Protein AF-A0A520FZA2-F1 (afdb_monomer_lite)

pLDDT: mean 84.04, std 18.17, range [22.38, 97.81]

S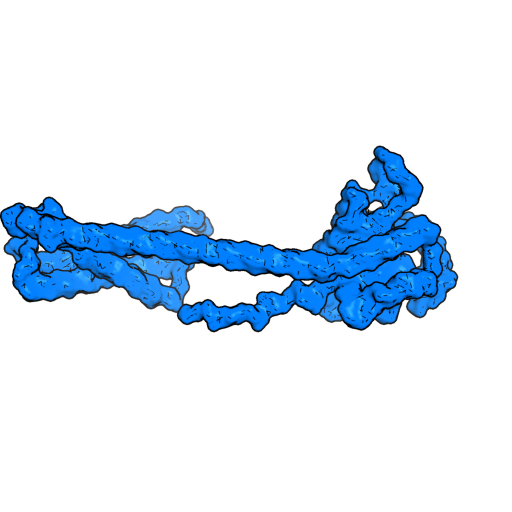econdary structure (DSSP, 8-state):
---TTTTHHHHHHHHHHHHHHHHHHHHHHHHHHS-SS----SHHHHHHHHHHHHHHTTHHHHHHHHHHHHTTSS-GGGHHHHHHHHHHHHHHHHHHHHHHHHHHH-SSHHHHTTHIIIIIHHHHHHHHHHHHHHHHHHHHHHHHHHHHHHHHHHHHHHHHHHHHHHHHHHHHHHHHHHHH-SS--HHHHHHHHGGG--TT-SEEEEEEEEEE-GGGHHHHHHHHGGG--TT----EE---TT-----TTSPEEEEEEEESHHHHGGGTTEEGGGSHHHHHHHHHHHHHTS-EEPPPEE-TT-SS--EEEEEE----SSS--S-TTGGGG---EEEE--TTS--TTS-------

Radius of gyration: 37.0 Å; chains: 1; bounding box: 79×43×94 Å

Foldseek 3Di:
DQPPVNLPVVLVVQLVVQVVQLVVQLVVQLCVFQHPPNQCPDPRSVVSNLVSQLVSLQRNLVSNLVSCVVSVVDDPVCSVVSSVVSSVVSSVCCVLVVLLCCLVPNPPCVRNVVCCVVPNVVSVVVVVVVVVVVVVVVVVVVVVVVVVVVVVVVVVVVVVVVLCPLLVVLQVQVLVVCVVPVDDAQVRSQVSNVVQPDPPHLFPKWFKWFWAFLVCQVVLQVVLVVNVDDVGAHQDEDDDVQWADDPSRGTFRFTSYMPPCVQCVQSHNYRQCRHVQSVVQQVVLLVVQAKGKTDWAQHSRDPPRATWIKIWHFDFDDDPPDDSVSSVGTIIITIGGVPPPPPPPPDDPPDDD

Structure (mmCIF, N/CA/C/O backbone):
data_AF-A0A520FZA2-F1
#
_entry.id   AF-A0A520FZA2-F1
#
loop_
_atom_site.group_PDB
_atom_site.id
_atom_site.type_symbol
_atom_site.label_atom_id
_atom_site.label_alt_id
_atom_site.label_comp_id
_atom_site.label_asym_id
_atom_site.label_entity_id
_atom_site.label_seq_id
_atom_site.pdbx_PDB_ins_code
_atom_site.Cartn_x
_atom_site.Cartn_y
_atom_site.Cartn_z
_atom_site.occupancy
_atom_site.B_iso_or_equiv
_atom_site.auth_seq_id
_atom_site.auth_comp_id
_atom_site.auth_asym_id
_atom_site.auth_atom_id
_atom_site.pdbx_PDB_model_num
ATOM 1 N N . MET A 1 1 ? 6.269 -24.992 21.013 1.00 40.84 1 MET A N 1
ATOM 2 C CA . MET A 1 1 ? 5.536 -24.117 20.078 1.00 40.84 1 MET A CA 1
ATOM 3 C C . MET A 1 1 ? 4.064 -24.431 20.304 1.00 40.84 1 MET A C 1
ATOM 5 O O . MET A 1 1 ? 3.571 -25.389 19.733 1.00 40.84 1 MET A O 1
ATOM 9 N N . MET A 1 2 ? 3.436 -23.775 21.289 1.00 46.47 2 MET A N 1
ATOM 10 C CA . MET A 1 2 ? 1.994 -23.936 21.538 1.00 46.47 2 MET A CA 1
ATOM 11 C C . MET A 1 2 ? 1.263 -23.397 20.312 1.00 46.47 2 MET A C 1
ATOM 13 O O . MET A 1 2 ? 1.665 -22.352 19.795 1.00 46.47 2 MET A O 1
ATOM 17 N N . SER A 1 3 ? 0.273 -24.129 19.807 1.00 50.66 3 SER A N 1
ATOM 18 C CA . SER A 1 3 ? -0.508 -23.660 18.665 1.00 50.66 3 SER A CA 1
ATOM 19 C C . SER A 1 3 ? -1.172 -22.331 19.047 1.00 50.66 3 SER A C 1
ATOM 21 O O . SER A 1 3 ? -1.530 -22.137 20.211 1.00 50.66 3 SER A O 1
ATOM 23 N N . GLU A 1 4 ? -1.352 -21.401 18.105 1.00 55.94 4 GLU A N 1
ATOM 24 C CA . GLU A 1 4 ? -2.065 -20.136 18.370 1.00 55.94 4 GLU A CA 1
ATOM 25 C C . GLU A 1 4 ? -3.469 -20.357 18.974 1.00 55.94 4 GLU A C 1
ATOM 27 O O . GLU A 1 4 ? -4.016 -19.452 19.598 1.00 55.94 4 GLU A O 1
ATOM 32 N N . GLN A 1 5 ? -4.038 -21.564 18.852 1.00 57.62 5 GLN A N 1
ATOM 33 C CA . GLN A 1 5 ? -5.322 -21.940 19.445 1.00 57.62 5 GLN A CA 1
ATOM 34 C C . GLN A 1 5 ? -5.217 -22.403 20.912 1.00 57.62 5 GLN A C 1
ATOM 36 O O . GLN A 1 5 ? -6.181 -22.238 21.662 1.00 57.62 5 GLN A O 1
ATOM 41 N N . ASP A 1 6 ? -4.058 -22.893 21.370 1.00 66.44 6 ASP A N 1
ATOM 42 C CA . ASP A 1 6 ? -3.883 -23.466 22.720 1.00 66.44 6 ASP A CA 1
ATOM 43 C C . ASP A 1 6 ? -3.907 -22.389 23.820 1.00 66.44 6 ASP A C 1
ATOM 45 O O . ASP A 1 6 ? -4.205 -22.675 24.980 1.00 66.44 6 ASP A O 1
ATOM 49 N N . GLY A 1 7 ? -3.602 -21.134 23.469 1.00 75.88 7 GLY A N 1
ATOM 50 C CA . GLY A 1 7 ? -3.587 -20.004 24.403 1.00 75.88 7 GLY A CA 1
ATOM 51 C C . GLY A 1 7 ? -4.933 -19.292 24.572 1.00 75.88 7 GLY A C 1
ATOM 52 O O . GLY A 1 7 ? -5.152 -18.629 25.584 1.00 75.88 7 GLY A O 1
ATOM 53 N N . VAL A 1 8 ? -5.857 -19.440 23.618 1.00 85.50 8 VAL A N 1
ATOM 54 C CA . VAL A 1 8 ? -7.117 -18.674 23.599 1.00 85.50 8 VAL A CA 1
ATOM 55 C C . VAL A 1 8 ? -8.082 -19.161 24.676 1.00 85.50 8 VAL A C 1
ATOM 57 O O . VAL A 1 8 ? -8.664 -18.354 25.399 1.00 85.50 8 VAL A O 1
ATOM 60 N N . LEU A 1 9 ? -8.231 -20.480 24.815 1.00 90.00 9 LEU A N 1
ATOM 61 C CA . LEU A 1 9 ? -9.123 -21.081 25.804 1.00 90.00 9 LEU A CA 1
ATOM 62 C C . LEU A 1 9 ? -8.727 -20.754 27.260 1.00 90.00 9 LEU A C 1
ATOM 64 O O . LEU A 1 9 ? -9.590 -20.274 27.997 1.00 90.00 9 LEU A O 1
ATOM 68 N N . PRO A 1 10 ? -7.468 -20.952 27.707 1.00 91.94 10 PRO A N 1
ATOM 69 C CA . PRO A 1 10 ? -7.074 -20.607 29.073 1.00 91.94 10 PRO A CA 1
ATOM 70 C C . PRO A 1 10 ? -7.137 -19.099 29.340 1.00 91.94 10 PRO A C 1
ATOM 72 O O . PRO A 1 10 ? -7.526 -18.699 30.437 1.00 91.94 10 PRO A O 1
ATOM 75 N N . LEU A 1 11 ? -6.828 -18.258 28.344 1.00 92.75 11 LEU A N 1
ATOM 76 C CA . LEU A 1 11 ? -6.989 -16.808 28.450 1.00 92.75 11 LEU A CA 1
ATOM 77 C C . LEU A 1 11 ? -8.460 -16.425 28.678 1.00 92.75 11 LEU A C 1
ATOM 79 O O . LEU A 1 11 ? -8.768 -15.692 29.618 1.00 92.75 11 LEU A O 1
ATOM 83 N N . ALA A 1 12 ? -9.372 -16.951 27.855 1.00 93.19 12 ALA A N 1
ATOM 84 C CA . ALA A 1 12 ? -10.805 -16.686 27.966 1.00 93.19 12 ALA A CA 1
ATOM 85 C C . ALA A 1 12 ? -11.385 -17.188 29.298 1.00 93.19 12 ALA A C 1
ATOM 87 O O . ALA A 1 12 ? -12.141 -16.467 29.951 1.00 93.19 12 ALA A O 1
ATOM 88 N N . LEU A 1 13 ? -10.993 -18.390 29.736 1.00 94.88 13 LEU A N 1
ATOM 89 C CA . LEU A 1 13 ? -11.383 -18.940 31.037 1.00 94.88 13 LEU A CA 1
ATOM 90 C C . LEU A 1 13 ? -10.879 -18.071 32.193 1.00 94.88 13 LEU A C 1
ATOM 92 O O . LEU A 1 13 ? -11.644 -17.780 33.109 1.00 94.88 13 LEU A O 1
ATOM 96 N N . GLY A 1 14 ? -9.623 -17.624 32.143 1.00 94.31 14 GLY A N 1
ATOM 97 C CA . GLY A 1 14 ? -9.045 -16.761 33.171 1.00 94.31 14 GLY A CA 1
ATOM 98 C C . GLY A 1 14 ? -9.774 -15.421 33.287 1.00 94.31 14 GLY A C 1
ATOM 99 O O . GLY A 1 14 ? -10.144 -15.016 34.388 1.00 94.31 14 GLY A O 1
ATOM 100 N N . ILE A 1 15 ? -10.062 -14.773 32.154 1.00 94.81 15 ILE A N 1
ATOM 101 C CA . ILE A 1 15 ? -10.849 -13.532 32.122 1.00 94.81 15 ILE A CA 1
ATOM 102 C C . ILE A 1 15 ? -12.259 -13.775 32.683 1.00 94.81 15 ILE A C 1
ATOM 104 O O . ILE A 1 15 ? -12.734 -13.005 33.520 1.00 94.81 15 ILE A O 1
ATOM 108 N N . GLY A 1 16 ? -12.910 -14.872 32.283 1.00 94.94 16 GLY A N 1
ATOM 109 C CA . GLY A 1 16 ? -14.234 -15.251 32.780 1.00 94.94 16 GLY A CA 1
ATOM 110 C C . GLY A 1 16 ? -14.264 -15.492 34.293 1.00 94.94 16 GLY A C 1
ATOM 111 O O . GLY A 1 16 ? -15.179 -15.028 34.974 1.00 94.94 16 GLY A O 1
ATOM 112 N N . LEU A 1 17 ? -13.242 -16.152 34.845 1.00 96.75 17 LEU A N 1
ATOM 113 C CA . LEU A 1 17 ? -13.087 -16.340 36.291 1.00 96.75 17 LEU A CA 1
ATOM 114 C C . LEU A 1 17 ? -12.868 -15.010 37.021 1.00 96.75 17 LEU A C 1
ATOM 116 O O . LEU A 1 17 ? -13.433 -14.808 38.099 1.00 96.75 17 LEU A O 1
ATOM 120 N N . GLY A 1 18 ? -12.108 -14.083 36.432 1.00 96.12 18 GLY A N 1
ATOM 121 C CA . GLY A 1 18 ? -11.955 -12.720 36.943 1.00 96.12 18 GLY A CA 1
ATOM 122 C C . GLY A 1 18 ? -13.296 -11.987 37.042 1.00 96.12 18 GLY A C 1
ATOM 123 O O . GLY A 1 18 ? -13.642 -11.467 38.105 1.00 96.12 18 GLY A O 1
ATOM 124 N N . ALA A 1 19 ? -14.098 -12.027 35.975 1.00 95.44 19 ALA A N 1
ATOM 125 C CA . ALA A 1 19 ? -15.436 -11.434 35.946 1.00 95.44 19 ALA A CA 1
ATOM 126 C C . ALA A 1 19 ? -16.403 -12.099 36.946 1.00 95.44 19 ALA A C 1
ATOM 128 O O . ALA A 1 19 ? -17.145 -11.415 37.655 1.00 95.44 19 ALA A O 1
ATOM 129 N N . ALA A 1 20 ? -16.365 -13.429 37.075 1.00 96.75 20 ALA A N 1
ATOM 130 C CA . ALA A 1 20 ? -17.159 -14.151 38.069 1.00 96.75 20 ALA A CA 1
ATOM 131 C C . ALA A 1 20 ? -16.762 -13.763 39.505 1.00 96.75 20 ALA A C 1
ATOM 133 O O . ALA A 1 20 ? -17.625 -13.513 40.348 1.00 96.75 20 ALA A O 1
ATOM 134 N N . THR A 1 21 ? -15.460 -13.640 39.774 1.00 97.06 21 THR A N 1
ATOM 135 C CA . THR A 1 21 ? -14.933 -13.212 41.080 1.00 97.06 21 THR A CA 1
ATOM 136 C C . THR A 1 21 ? -15.367 -11.786 41.408 1.00 97.06 21 THR A C 1
ATOM 138 O O . THR A 1 21 ? -15.800 -11.518 42.529 1.00 97.06 21 THR A O 1
ATOM 141 N N . GLN A 1 22 ? -15.339 -10.884 40.424 1.00 96.62 22 GLN A N 1
ATOM 142 C CA . GLN A 1 22 ? -15.887 -9.535 40.547 1.00 96.62 22 GLN A CA 1
ATOM 143 C C . GLN A 1 22 ? -17.374 -9.546 40.916 1.00 96.62 22 GLN A C 1
ATOM 145 O O . GLN A 1 22 ? -17.781 -8.830 41.830 1.00 96.62 22 GLN A O 1
ATOM 150 N N . ALA A 1 23 ? -18.187 -10.381 40.264 1.00 94.56 23 ALA A N 1
ATOM 151 C CA . ALA A 1 23 ? -19.612 -10.490 40.571 1.00 94.56 23 ALA A CA 1
ATOM 152 C C . ALA A 1 23 ? -19.867 -11.006 42.001 1.00 94.56 23 ALA A C 1
ATOM 154 O O . ALA A 1 23 ? -20.732 -10.482 42.715 1.00 94.56 23 ALA A O 1
ATOM 155 N N . VAL A 1 24 ? -19.088 -11.997 42.453 1.00 96.69 24 VAL A N 1
ATOM 156 C CA . VAL A 1 24 ? -19.147 -12.508 43.833 1.00 96.69 24 VAL A CA 1
ATOM 157 C C . VAL A 1 24 ? -18.755 -11.415 44.828 1.00 96.69 24 VAL A C 1
ATOM 159 O O . VAL A 1 24 ? -19.508 -11.146 45.767 1.00 96.69 24 VAL A O 1
ATOM 162 N N . ALA A 1 25 ? -17.626 -10.739 44.607 1.00 96.56 25 ALA A N 1
ATOM 163 C CA . ALA A 1 25 ? -17.158 -9.652 45.462 1.00 96.56 25 ALA A CA 1
ATOM 164 C C . ALA A 1 25 ? -18.173 -8.501 45.527 1.00 96.56 25 ALA A C 1
ATOM 166 O O . ALA A 1 25 ? -18.530 -8.058 46.619 1.00 96.56 25 ALA A O 1
ATOM 167 N N . GLY A 1 26 ? -18.716 -8.079 44.382 1.00 94.56 26 GLY A N 1
ATOM 168 C CA . GLY A 1 26 ? -19.763 -7.061 44.302 1.00 94.56 26 GLY A CA 1
ATOM 169 C C . GLY A 1 26 ? -21.002 -7.453 45.101 1.00 94.56 26 GLY A C 1
ATOM 170 O O . GLY A 1 26 ? -21.501 -6.661 45.898 1.00 94.56 26 GLY A O 1
ATOM 171 N N . THR A 1 27 ? -21.441 -8.709 44.992 1.00 92.38 27 THR A N 1
ATOM 172 C CA . THR A 1 27 ? -22.573 -9.229 45.773 1.00 92.38 27 THR A CA 1
ATOM 173 C C . THR A 1 27 ? -22.309 -9.169 47.280 1.00 92.38 27 THR A C 1
ATOM 175 O O . THR A 1 27 ? -23.193 -8.785 48.050 1.00 92.38 27 THR A O 1
ATOM 178 N N . LEU A 1 28 ? -21.107 -9.546 47.726 1.00 94.81 28 LEU A N 1
ATOM 179 C CA . LEU A 1 28 ? -20.726 -9.514 49.140 1.00 94.81 28 LEU A CA 1
ATOM 180 C C . LEU A 1 28 ? -20.652 -8.079 49.680 1.00 94.81 28 LEU A C 1
ATOM 182 O O . LEU A 1 28 ? -21.219 -7.799 50.739 1.00 94.81 28 LEU A O 1
ATOM 186 N N . LEU A 1 29 ? -20.028 -7.165 48.934 1.00 95.00 29 LEU A N 1
ATOM 187 C CA . LEU A 1 29 ? -19.911 -5.750 49.297 1.00 95.00 29 LEU A CA 1
ATOM 188 C C . LEU A 1 29 ? -21.281 -5.064 49.349 1.00 95.00 29 LEU A C 1
ATOM 190 O O . LEU A 1 29 ? -21.604 -4.403 50.336 1.00 95.00 29 LEU A O 1
ATOM 194 N N . MET A 1 30 ? -22.137 -5.291 48.348 1.00 92.88 30 MET A N 1
ATOM 195 C CA . MET A 1 30 ? -23.495 -4.738 48.329 1.00 92.88 30 MET A CA 1
ATOM 196 C C . MET A 1 30 ? -24.329 -5.263 49.502 1.00 92.88 30 MET A C 1
ATOM 198 O O . MET A 1 30 ? -24.992 -4.482 50.178 1.00 92.88 30 MET A O 1
ATOM 202 N N . ARG A 1 31 ? -24.243 -6.561 49.828 1.00 90.44 31 ARG A N 1
ATOM 203 C CA . ARG A 1 31 ? -24.912 -7.128 51.017 1.00 90.44 31 ARG A CA 1
ATOM 204 C C . ARG A 1 31 ? -24.417 -6.503 52.320 1.00 90.44 31 ARG A C 1
ATOM 206 O O . ARG A 1 31 ? -25.198 -6.380 53.261 1.00 90.44 31 ARG A O 1
ATOM 213 N N . ARG A 1 32 ? -23.135 -6.133 52.387 1.00 91.38 32 ARG A N 1
ATOM 214 C CA . ARG A 1 32 ? -22.528 -5.534 53.579 1.00 91.38 32 ARG A CA 1
ATOM 215 C C . ARG A 1 32 ? -22.898 -4.061 53.752 1.00 91.38 32 ARG A C 1
ATOM 217 O O . ARG A 1 32 ? -23.091 -3.640 54.890 1.00 91.38 32 ARG A O 1
ATOM 224 N N . TRP A 1 33 ? -22.982 -3.294 52.665 1.00 92.06 33 TRP A N 1
ATOM 225 C CA . TRP A 1 33 ? -23.128 -1.832 52.715 1.00 92.06 33 TRP A CA 1
ATOM 226 C C . TRP A 1 33 ? -24.524 -1.306 52.368 1.00 92.06 33 TRP A C 1
ATOM 228 O O . TRP A 1 33 ? -24.866 -0.209 52.797 1.00 92.06 33 TRP A O 1
ATOM 238 N N . CYS A 1 34 ? -25.339 -2.076 51.645 1.00 89.19 34 CYS A N 1
ATOM 239 C CA . CYS A 1 34 ? -26.667 -1.655 51.175 1.00 89.19 34 CYS A CA 1
ATOM 240 C C . CYS A 1 34 ? -27.830 -2.367 51.894 1.00 89.19 34 CYS A C 1
ATOM 242 O O . CYS A 1 34 ? -28.990 -2.115 51.585 1.00 89.19 34 CYS A O 1
ATOM 244 N N . GLY A 1 35 ? -27.537 -3.267 52.839 1.00 80.81 35 GLY A N 1
ATOM 245 C CA . GLY A 1 35 ? -28.547 -3.978 53.626 1.00 80.81 35 GLY A CA 1
ATOM 246 C C . GLY A 1 35 ? -29.259 -5.128 52.895 1.00 80.81 35 GLY A C 1
ATOM 247 O O . GLY A 1 35 ? -28.959 -5.474 51.751 1.00 80.81 35 GLY A O 1
ATOM 248 N N . ARG A 1 36 ? -30.193 -5.773 53.608 1.00 82.19 36 ARG A N 1
ATOM 249 C CA . ARG A 1 36 ? -31.076 -6.837 53.103 1.00 82.19 36 ARG A CA 1
ATOM 250 C C . ARG A 1 36 ? -32.511 -6.568 53.583 1.00 82.19 36 ARG A C 1
ATOM 252 O O . ARG A 1 36 ? -32.698 -6.525 54.797 1.00 82.19 36 ARG A O 1
ATOM 259 N N . PRO A 1 37 ? -33.514 -6.451 52.692 1.00 82.25 37 PRO A N 1
ATOM 260 C CA . PRO A 1 37 ? -33.438 -6.550 51.229 1.00 82.25 37 PRO A CA 1
ATOM 261 C C . PRO A 1 37 ? -32.760 -5.334 50.571 1.00 82.25 37 PRO A C 1
ATOM 263 O O . PRO A 1 37 ? -32.726 -4.250 51.142 1.00 82.25 37 PRO A O 1
ATOM 266 N N . LEU A 1 38 ? -32.219 -5.520 49.361 1.00 83.94 38 LEU A N 1
ATOM 267 C CA . LEU A 1 38 ? -31.561 -4.459 48.591 1.00 83.94 38 LEU A CA 1
ATOM 268 C C . LEU A 1 38 ? -32.631 -3.528 47.992 1.00 83.94 38 LEU A C 1
ATOM 270 O O . LEU A 1 38 ? -33.236 -3.860 46.971 1.00 83.94 38 LEU A O 1
ATOM 274 N N . LEU A 1 39 ? -32.907 -2.400 48.652 1.00 83.81 39 LEU A N 1
ATOM 275 C CA . LEU A 1 39 ? -33.961 -1.454 48.253 1.00 83.81 39 LEU A CA 1
ATOM 276 C C . LEU A 1 39 ? -33.420 -0.195 47.566 1.00 83.81 39 LEU A C 1
ATOM 278 O O . LEU A 1 39 ? -34.147 0.416 46.777 1.00 83.81 39 LEU A O 1
ATOM 282 N N . LEU A 1 40 ? -32.168 0.186 47.851 1.00 85.56 40 LEU A N 1
ATOM 283 C CA . LEU A 1 40 ? -31.527 1.405 47.341 1.00 85.56 40 LEU A CA 1
ATOM 284 C C . LEU A 1 40 ? -32.428 2.633 47.545 1.00 85.56 40 LEU A C 1
ATOM 286 O O . LEU A 1 40 ? -32.644 3.425 46.631 1.00 85.56 40 LEU A O 1
ATOM 290 N N . ALA A 1 41 ? -33.046 2.724 48.724 1.00 85.12 41 ALA A N 1
ATOM 291 C CA . ALA A 1 41 ? -34.042 3.750 49.032 1.00 85.12 41 ALA A CA 1
ATOM 292 C C . ALA A 1 41 ? -33.434 4.948 49.769 1.00 85.12 41 ALA A C 1
ATOM 294 O O . ALA A 1 41 ? -33.952 6.057 49.668 1.00 85.12 41 ALA A O 1
ATOM 295 N N . SER A 1 42 ? -32.337 4.729 50.499 1.00 89.44 42 SER A N 1
ATOM 296 C CA . SER A 1 42 ? -31.642 5.774 51.247 1.00 89.44 42 SER A CA 1
ATOM 297 C C . SER A 1 42 ? -30.364 6.236 50.526 1.00 89.44 42 SER A C 1
ATOM 299 O O . SER A 1 42 ? -29.689 5.420 49.890 1.00 89.44 42 SER A O 1
ATOM 301 N N . PRO A 1 43 ? -29.953 7.515 50.660 1.00 89.50 43 PRO A N 1
ATOM 302 C CA . PRO A 1 43 ? -28.694 8.006 50.086 1.00 89.50 43 PRO A CA 1
ATOM 303 C C . PRO A 1 43 ? -27.470 7.191 50.523 1.00 89.50 43 PRO A C 1
ATOM 305 O O . PRO A 1 43 ? -26.534 7.007 49.750 1.00 89.50 43 PRO A O 1
ATOM 308 N N . ARG A 1 44 ? -27.495 6.652 51.749 1.00 91.81 44 ARG A N 1
ATOM 309 C CA . ARG A 1 44 ? -26.437 5.790 52.286 1.00 91.81 44 ARG A CA 1
ATOM 310 C C . ARG A 1 44 ? -26.346 4.455 51.547 1.00 91.81 44 ARG A C 1
ATOM 312 O O . ARG A 1 44 ? -25.239 4.012 51.259 1.00 91.81 44 ARG A O 1
ATOM 319 N N . GLU A 1 45 ? -27.478 3.830 51.230 1.00 91.38 45 GLU A N 1
ATOM 320 C CA . GLU A 1 45 ? -27.507 2.604 50.421 1.00 91.38 45 GLU A CA 1
ATOM 321 C C . GLU A 1 45 ? -27.031 2.866 48.993 1.00 91.38 45 GLU A C 1
ATOM 323 O O . GLU A 1 45 ? -26.261 2.076 48.459 1.00 91.38 45 GLU A O 1
ATOM 328 N N . ILE A 1 46 ? -27.434 3.990 48.391 1.00 91.50 46 ILE A N 1
ATOM 329 C CA . ILE A 1 46 ? -26.984 4.379 47.047 1.00 91.50 46 ILE A CA 1
ATOM 330 C C . ILE A 1 46 ? -25.468 4.613 47.043 1.00 91.50 46 ILE A C 1
ATOM 332 O O . ILE A 1 46 ? -24.771 4.070 46.191 1.00 91.50 46 ILE A O 1
ATOM 336 N N . ALA A 1 47 ? -24.932 5.351 48.019 1.00 93.50 47 ALA A N 1
ATOM 337 C CA . ALA A 1 47 ? -23.490 5.541 48.158 1.00 93.50 47 ALA A CA 1
ATOM 338 C C . ALA A 1 47 ? -22.766 4.200 48.365 1.00 93.50 47 ALA A C 1
ATOM 340 O O . ALA A 1 47 ? -21.780 3.920 47.686 1.00 93.50 47 ALA A O 1
ATOM 341 N N . GLY A 1 48 ? -23.288 3.338 49.245 1.00 94.50 48 GLY A N 1
ATOM 342 C CA . GLY A 1 48 ? -22.764 1.989 49.459 1.00 94.50 48 GLY A CA 1
ATOM 343 C C . GLY A 1 48 ? -22.740 1.155 48.177 1.00 94.50 48 GLY A C 1
ATOM 344 O O . GLY A 1 48 ? -21.771 0.441 47.930 1.00 94.50 48 GLY A O 1
ATOM 345 N N . TYR A 1 49 ? -23.761 1.289 47.334 1.00 94.56 49 TYR A N 1
ATOM 346 C CA . TYR A 1 49 ? -23.845 0.631 46.036 1.00 94.56 49 TYR A CA 1
ATOM 347 C C . TYR A 1 49 ? -22.790 1.152 45.051 1.00 94.56 49 TYR A C 1
ATOM 349 O O . TYR A 1 49 ? -22.083 0.343 44.450 1.00 94.56 49 TYR A O 1
ATOM 357 N N . LEU A 1 50 ? -22.628 2.475 44.935 1.00 94.81 50 LEU A N 1
ATOM 358 C CA . LEU A 1 50 ? -21.612 3.091 44.072 1.00 94.81 50 LEU A CA 1
ATOM 359 C C . LEU A 1 50 ? -20.194 2.653 44.471 1.00 94.81 50 LEU A C 1
ATOM 361 O O . LEU A 1 50 ? -19.413 2.238 43.615 1.00 94.81 50 LEU A O 1
ATOM 365 N N . PHE A 1 51 ? -19.875 2.672 45.770 1.00 95.94 51 PHE A N 1
ATOM 366 C CA . PHE A 1 51 ? -18.576 2.215 46.273 1.00 95.94 51 PHE A CA 1
ATOM 367 C C . PHE A 1 51 ? -18.373 0.710 46.085 1.00 95.94 51 PHE A C 1
ATOM 369 O O . PHE A 1 51 ? -17.284 0.289 45.698 1.00 95.94 51 PHE A O 1
ATOM 376 N N . ALA A 1 52 ? -19.403 -0.108 46.325 1.00 95.56 52 ALA A N 1
ATOM 377 C CA . ALA A 1 52 ? -19.324 -1.550 46.104 1.00 95.56 52 ALA A CA 1
ATOM 378 C C . ALA A 1 52 ? -19.062 -1.880 44.630 1.00 95.56 52 ALA A C 1
ATOM 380 O O . ALA A 1 52 ? -18.213 -2.722 44.344 1.00 95.56 52 ALA A O 1
ATOM 381 N N . ALA A 1 53 ? -19.754 -1.205 43.707 1.00 95.31 53 ALA A N 1
ATOM 382 C CA . ALA A 1 53 ? -19.566 -1.376 42.270 1.00 95.31 53 ALA A CA 1
ATOM 383 C C . ALA A 1 53 ? -18.156 -0.955 41.827 1.00 95.31 53 ALA A C 1
ATOM 385 O O . ALA A 1 53 ? -17.482 -1.726 41.149 1.00 95.31 53 ALA A O 1
ATOM 386 N N . ALA A 1 54 ? -17.678 0.216 42.262 1.00 96.00 54 ALA A N 1
ATOM 387 C CA . ALA A 1 54 ? -16.344 0.710 41.917 1.00 96.00 54 ALA A CA 1
ATOM 388 C C . ALA A 1 54 ? -15.220 -0.186 42.455 1.00 96.00 54 ALA A C 1
ATOM 390 O O . ALA A 1 54 ? -14.262 -0.459 41.731 1.00 96.00 54 ALA A O 1
ATOM 391 N N . LEU A 1 55 ? -15.346 -0.664 43.700 1.00 96.62 55 LEU A N 1
ATOM 392 C CA . LEU A 1 55 ? -14.330 -1.493 44.349 1.00 96.62 55 LEU A CA 1
ATOM 393 C C . LEU A 1 55 ? -14.310 -2.920 43.793 1.00 96.62 55 LEU A C 1
ATOM 395 O O . LEU A 1 55 ? -13.240 -3.439 43.481 1.00 96.62 55 LEU A O 1
ATOM 399 N N . ALA A 1 56 ? -15.479 -3.549 43.632 1.00 96.44 56 ALA A N 1
ATOM 400 C CA . ALA A 1 56 ? -15.568 -4.860 42.991 1.00 96.44 56 ALA A CA 1
ATOM 401 C C . ALA A 1 56 ? -15.076 -4.798 41.541 1.00 96.44 56 ALA A C 1
ATOM 403 O O . ALA A 1 56 ? -14.364 -5.701 41.106 1.00 96.44 56 ALA A O 1
ATOM 404 N N . GLY A 1 57 ? -15.400 -3.703 40.845 1.00 95.62 57 GLY A N 1
ATOM 405 C CA . GLY A 1 57 ? -14.989 -3.394 39.479 1.00 95.62 57 GLY A CA 1
ATOM 406 C C . GLY A 1 57 ? -13.480 -3.393 39.244 1.00 95.62 57 GLY A C 1
ATOM 407 O O . GLY A 1 57 ? -13.066 -3.437 38.098 1.00 95.62 57 GLY A O 1
ATOM 408 N N . LEU A 1 58 ? -12.638 -3.351 40.284 1.00 97.12 58 LEU A N 1
ATOM 409 C CA . LEU A 1 58 ? -11.178 -3.427 40.136 1.00 97.12 58 LEU A CA 1
ATOM 410 C C . LEU A 1 58 ? -10.686 -4.846 39.814 1.00 97.12 58 LEU A C 1
ATOM 412 O O . LEU A 1 58 ? -9.573 -5.004 39.312 1.00 97.12 58 LEU A O 1
ATOM 416 N N . ILE A 1 59 ? -11.470 -5.883 40.123 1.00 97.12 59 ILE A N 1
ATOM 417 C CA . ILE A 1 59 ? -11.019 -7.283 40.085 1.00 97.12 59 ILE A CA 1
ATOM 418 C C . ILE A 1 59 ? -10.883 -7.784 38.644 1.00 97.12 59 ILE A C 1
ATOM 420 O O . ILE A 1 59 ? -9.814 -8.261 38.258 1.00 97.12 59 ILE A O 1
ATOM 424 N N . SER A 1 60 ? -11.945 -7.657 37.846 1.00 96.44 60 SER A N 1
ATOM 425 C CA . SER A 1 60 ? -11.988 -8.098 36.446 1.00 96.44 60 SER A CA 1
ATOM 426 C C . SER A 1 60 ? -10.919 -7.426 35.572 1.00 96.44 60 SER A C 1
ATOM 428 O O . SER A 1 60 ? -10.099 -8.157 35.014 1.00 96.44 60 SER A O 1
ATOM 430 N N . PRO A 1 61 ? -10.811 -6.081 35.491 1.00 96.56 61 PRO A N 1
ATOM 431 C CA . PRO A 1 61 ? -9.804 -5.419 34.665 1.00 96.56 61 PRO A CA 1
ATOM 432 C C . PRO A 1 61 ? -8.380 -5.752 35.105 1.00 96.56 61 PRO A C 1
ATOM 434 O O . PRO A 1 61 ? -7.517 -5.906 34.242 1.00 96.56 61 PRO A O 1
ATOM 437 N N . SER A 1 62 ? -8.121 -5.926 36.409 1.00 96.31 62 SER A N 1
ATOM 438 C CA . SER A 1 62 ? -6.799 -6.334 36.913 1.00 96.31 62 SER A CA 1
ATOM 439 C C . SER A 1 62 ? -6.448 -7.755 36.477 1.00 96.31 62 SER A C 1
ATOM 441 O O . SER A 1 62 ? -5.356 -7.994 35.970 1.00 96.31 62 SER A O 1
ATOM 443 N N . CYS A 1 63 ? -7.386 -8.695 36.610 1.00 96.12 63 CYS A N 1
ATOM 444 C CA . CYS A 1 63 ? -7.201 -10.065 36.141 1.00 96.12 63 CYS A CA 1
ATOM 445 C C . CYS A 1 63 ? -6.999 -10.106 34.617 1.00 96.12 63 CYS A C 1
ATOM 447 O O . CYS A 1 63 ? -6.031 -10.691 34.131 1.00 96.12 63 CYS A O 1
ATOM 449 N N . ALA A 1 64 ? -7.860 -9.417 33.865 1.00 95.62 64 ALA A N 1
ATOM 450 C CA . ALA A 1 64 ? -7.834 -9.407 32.412 1.00 95.62 64 ALA A CA 1
ATOM 451 C C . ALA A 1 64 ? -6.559 -8.775 31.847 1.00 95.62 64 ALA A C 1
ATOM 453 O O . ALA A 1 64 ? -5.923 -9.376 30.988 1.00 95.62 64 ALA A O 1
ATOM 454 N N . THR A 1 65 ? -6.128 -7.606 32.334 1.00 96.06 65 THR A N 1
ATOM 455 C CA . THR A 1 65 ? -4.888 -6.980 31.834 1.00 96.06 65 THR A CA 1
ATOM 456 C C . THR A 1 65 ? -3.637 -7.773 32.180 1.00 96.06 65 THR A C 1
ATOM 458 O O . THR A 1 65 ? -2.745 -7.867 31.336 1.00 96.06 65 THR A O 1
ATOM 461 N N . LEU A 1 66 ? -3.564 -8.381 33.370 1.00 95.81 66 LEU A N 1
ATOM 462 C CA . LEU A 1 66 ? -2.448 -9.261 33.730 1.00 95.81 66 LEU A CA 1
ATOM 463 C C . LEU A 1 66 ? -2.396 -10.495 32.825 1.00 95.81 66 LEU A C 1
ATOM 465 O O . LEU A 1 66 ? -1.325 -10.843 32.331 1.00 95.81 66 LEU A O 1
ATOM 469 N N . LEU A 1 67 ? -3.545 -11.117 32.552 1.00 95.56 67 LEU A N 1
ATOM 470 C CA . LEU A 1 67 ? -3.635 -12.261 31.649 1.00 95.56 67 LEU A CA 1
ATOM 471 C C . LEU A 1 67 ? -3.302 -11.874 30.202 1.00 95.56 67 LEU A C 1
ATOM 473 O O . LEU A 1 67 ? -2.454 -12.506 29.582 1.00 95.56 67 LEU A O 1
ATOM 477 N N . LEU A 1 68 ? -3.876 -10.791 29.676 1.00 94.94 68 LEU A N 1
ATOM 478 C CA . LEU A 1 68 ? -3.565 -10.288 28.333 1.00 94.94 68 LEU A CA 1
ATOM 479 C C . LEU A 1 68 ? -2.072 -9.971 28.178 1.00 94.94 68 LEU A C 1
ATOM 481 O O . LEU A 1 68 ? -1.489 -10.228 27.125 1.00 94.94 68 LEU A O 1
ATOM 485 N N . LYS A 1 69 ? -1.434 -9.445 29.230 1.00 95.69 69 LYS A N 1
ATOM 486 C CA . LYS A 1 69 ? 0.009 -9.203 29.253 1.00 95.69 69 LYS A CA 1
ATOM 487 C C . LYS A 1 69 ? 0.807 -10.510 29.284 1.00 95.69 69 LYS A C 1
ATOM 489 O O . LYS A 1 69 ? 1.776 -10.633 28.537 1.00 95.69 69 LYS A O 1
ATOM 494 N N . ALA A 1 70 ? 0.415 -11.469 30.124 1.00 94.06 70 ALA A N 1
ATOM 495 C CA . ALA A 1 70 ? 1.091 -12.760 30.270 1.00 94.06 70 ALA A CA 1
ATOM 496 C C . ALA A 1 70 ? 1.040 -13.600 28.983 1.00 94.06 70 ALA A C 1
ATOM 498 O O . ALA A 1 70 ? 2.021 -14.250 28.636 1.00 94.06 70 ALA A O 1
ATOM 499 N N 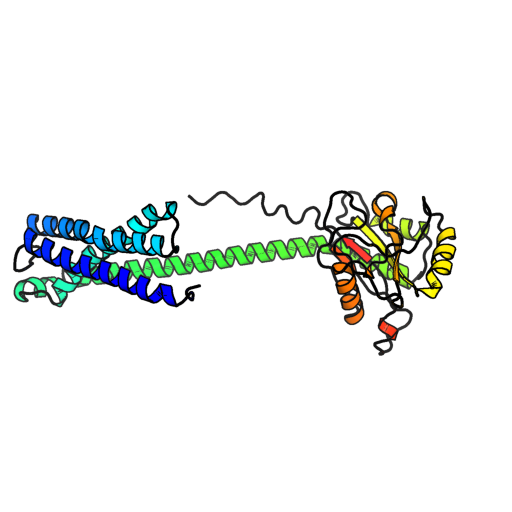. PHE A 1 71 ? -0.069 -13.528 28.244 1.00 93.44 71 PHE A N 1
ATOM 500 C CA . PHE A 1 71 ? -0.245 -14.188 26.947 1.00 93.44 71 PHE A CA 1
ATOM 501 C C . PHE A 1 71 ? 0.324 -13.382 25.763 1.00 93.44 71 PHE A C 1
ATOM 503 O O . PHE A 1 71 ? 0.164 -13.784 24.616 1.00 93.44 71 PHE A O 1
ATOM 510 N N . GLY A 1 72 ? 0.988 -12.246 26.014 1.00 92.25 72 GLY A N 1
ATOM 511 C CA . GLY A 1 72 ? 1.636 -11.441 24.973 1.00 92.25 72 GLY A CA 1
ATOM 512 C C . GLY A 1 72 ? 0.679 -10.681 24.048 1.00 92.25 72 GLY A C 1
ATOM 513 O O . GLY A 1 72 ? 1.121 -10.148 23.035 1.00 92.25 72 GLY A O 1
ATOM 514 N N . VAL A 1 73 ? -0.610 -10.597 24.395 1.00 94.00 73 VAL A N 1
ATOM 515 C CA . VAL A 1 73 ? -1.636 -9.900 23.601 1.00 94.00 73 VAL A CA 1
ATOM 516 C C . VAL A 1 73 ? -1.458 -8.384 23.676 1.00 94.00 73 VAL A C 1
ATOM 518 O O . VAL A 1 73 ? -1.667 -7.686 22.687 1.00 94.00 73 VAL A O 1
ATOM 521 N N . ILE A 1 74 ? -1.061 -7.866 24.844 1.00 95.00 74 ILE A N 1
ATOM 522 C CA . ILE A 1 74 ? -0.826 -6.431 25.054 1.00 95.00 74 ILE A CA 1
ATOM 523 C C . ILE A 1 74 ? 0.588 -6.146 25.565 1.00 95.00 74 ILE A C 1
ATOM 525 O O . ILE A 1 74 ? 1.200 -6.921 26.306 1.00 95.00 74 ILE A O 1
ATOM 529 N N . SER A 1 75 ? 1.106 -4.978 25.197 1.00 94.62 75 SER A N 1
ATOM 530 C CA . SER A 1 75 ? 2.392 -4.462 25.669 1.00 94.62 75 SER A CA 1
ATOM 531 C C . SER A 1 75 ? 2.264 -3.765 27.034 1.00 94.62 75 SER A C 1
ATOM 533 O O . SER A 1 75 ? 1.178 -3.367 27.449 1.00 94.62 75 SER A O 1
ATOM 535 N N . THR A 1 76 ? 3.385 -3.594 27.752 1.00 94.19 76 THR A N 1
ATOM 536 C CA . THR A 1 76 ? 3.391 -2.932 29.078 1.00 94.19 76 THR A CA 1
ATOM 537 C C . THR A 1 76 ? 2.840 -1.500 29.030 1.00 94.19 76 THR A C 1
ATOM 539 O O . THR A 1 76 ? 2.035 -1.161 29.894 1.00 94.19 76 THR A O 1
ATOM 542 N N . PRO A 1 77 ? 3.178 -0.668 28.021 1.00 96.31 77 PRO A N 1
ATOM 543 C CA . PRO A 1 77 ? 2.630 0.686 27.923 1.00 96.31 77 PRO A CA 1
ATOM 544 C C . PRO A 1 77 ? 1.104 0.728 27.754 1.00 96.31 77 PRO A C 1
ATOM 546 O O . PRO A 1 77 ? 0.463 1.681 28.183 1.00 96.31 77 PRO A O 1
ATOM 549 N N . GLN A 1 78 ? 0.505 -0.309 27.161 1.00 93.81 78 GLN A N 1
ATOM 550 C CA . GLN A 1 78 ? -0.942 -0.375 26.935 1.00 93.81 78 GLN A CA 1
ATOM 551 C C . GLN A 1 78 ? -1.731 -0.754 28.194 1.00 93.81 78 GLN A C 1
ATOM 553 O O . GLN A 1 78 ? -2.939 -0.530 28.233 1.00 93.81 78 GLN A O 1
ATOM 558 N N . MET A 1 79 ? -1.079 -1.308 29.224 1.00 96.25 79 MET A N 1
ATOM 559 C CA . MET A 1 79 ? -1.767 -1.863 30.394 1.00 96.25 79 MET A CA 1
ATOM 560 C C . MET A 1 79 ? -2.653 -0.832 31.098 1.00 96.25 79 MET A C 1
ATOM 562 O O . MET A 1 79 ? -3.796 -1.146 31.410 1.00 96.25 79 MET A O 1
ATOM 566 N N . GLY A 1 80 ? -2.171 0.401 31.293 1.00 96.62 80 GLY A N 1
ATOM 567 C CA . GLY A 1 80 ? -2.945 1.453 31.962 1.00 96.62 80 GLY A CA 1
ATOM 568 C C . GLY A 1 80 ? -4.215 1.839 31.198 1.00 96.62 80 GLY A C 1
ATOM 569 O O . GLY A 1 80 ? -5.292 1.922 31.788 1.00 96.62 80 GLY A O 1
ATOM 570 N N . LEU A 1 81 ? -4.110 2.006 29.876 1.00 96.31 81 LEU A N 1
ATOM 571 C CA . LEU A 1 81 ? -5.255 2.336 29.026 1.00 96.31 81 LEU A CA 1
ATOM 572 C C . LEU A 1 81 ? -6.266 1.184 28.978 1.00 96.31 81 LEU A C 1
ATOM 574 O O . LEU A 1 81 ? -7.453 1.407 29.200 1.00 96.31 81 LEU A O 1
ATOM 578 N N . VAL A 1 82 ? -5.804 -0.048 28.733 1.00 96.19 82 VAL A N 1
ATOM 579 C CA . VAL A 1 82 ? -6.680 -1.230 28.658 1.00 96.19 82 VAL A CA 1
ATOM 580 C C . VAL A 1 82 ? -7.392 -1.456 29.990 1.00 96.19 82 VAL A C 1
ATOM 582 O O . VAL A 1 82 ? -8.606 -1.644 30.001 1.00 96.19 82 VAL A O 1
ATOM 585 N N . TRP A 1 83 ? -6.668 -1.374 31.110 1.00 97.81 83 TRP A N 1
ATOM 586 C CA . TRP A 1 83 ? -7.245 -1.516 32.447 1.00 97.81 83 TRP A CA 1
ATOM 587 C C . TRP A 1 83 ? -8.329 -0.467 32.698 1.00 97.81 83 TRP A C 1
ATOM 589 O O . TRP A 1 83 ? -9.415 -0.810 33.154 1.00 97.81 83 TRP A O 1
ATOM 599 N N . THR A 1 84 ? -8.065 0.794 32.337 1.00 97.69 84 THR A N 1
ATOM 600 C CA . THR A 1 84 ? -9.014 1.900 32.529 1.00 97.69 84 THR A CA 1
ATOM 601 C C . THR A 1 84 ? -10.276 1.705 31.691 1.00 97.69 84 THR A C 1
ATOM 603 O O . THR A 1 84 ? -11.375 1.828 32.222 1.00 97.69 84 THR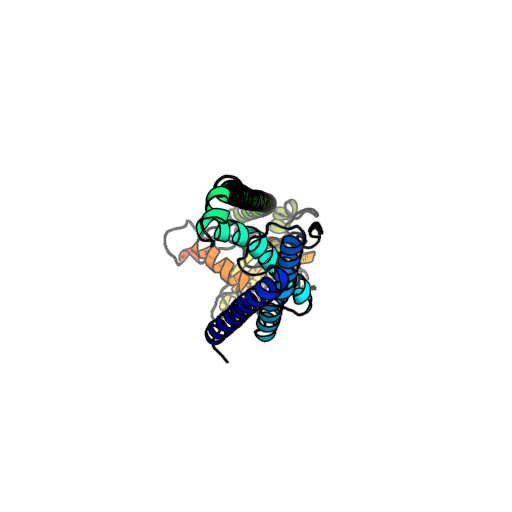 A O 1
ATOM 606 N N . ILE A 1 85 ? -10.138 1.334 30.411 1.00 96.12 85 ILE A N 1
ATOM 607 C CA . ILE A 1 85 ? -11.280 1.062 29.521 1.00 96.12 85 ILE A CA 1
ATOM 608 C C . ILE A 1 85 ? -12.156 -0.059 30.092 1.00 96.12 85 ILE A C 1
ATOM 610 O O . ILE A 1 85 ? -13.377 0.084 30.151 1.00 96.12 85 ILE A O 1
ATOM 614 N N . TRP A 1 86 ? -11.538 -1.155 30.541 1.00 95.56 86 TRP A N 1
ATOM 615 C CA . TRP A 1 86 ? -12.261 -2.291 31.114 1.00 95.56 86 TRP A CA 1
ATOM 616 C C . TRP A 1 86 ? -12.927 -1.930 32.444 1.00 95.56 86 TRP A C 1
ATOM 618 O O . TRP A 1 86 ? -14.106 -2.214 32.627 1.00 95.56 86 TRP A O 1
ATOM 628 N N . TRP A 1 87 ? -12.219 -1.240 33.342 1.00 97.44 87 TRP A N 1
ATOM 629 C CA . TRP A 1 87 ? -12.773 -0.786 34.619 1.00 97.44 87 TRP A CA 1
ATOM 630 C C . TRP A 1 87 ? -13.970 0.151 34.425 1.00 97.44 87 TRP A C 1
ATOM 632 O O . TRP A 1 87 ? -15.008 -0.024 35.063 1.00 97.44 87 TRP A O 1
ATOM 642 N N . THR A 1 88 ? -13.858 1.127 33.517 1.00 96.75 88 THR A N 1
ATOM 643 C CA . THR A 1 88 ? -14.961 2.041 33.196 1.00 96.75 88 THR A CA 1
ATOM 644 C C . THR A 1 88 ? -16.152 1.286 32.611 1.00 96.75 88 THR A C 1
ATOM 646 O O . THR A 1 88 ? -17.285 1.541 33.022 1.00 96.75 88 THR A O 1
ATOM 649 N N . GLY A 1 89 ? -15.912 0.341 31.697 1.00 93.19 89 GLY A N 1
ATOM 650 C CA . GLY A 1 89 ? -16.958 -0.500 31.115 1.00 93.19 89 GLY A CA 1
ATOM 651 C C . GLY A 1 89 ? -17.698 -1.329 32.165 1.00 93.19 89 GLY A C 1
ATOM 652 O O . GLY A 1 89 ? -18.926 -1.294 32.218 1.00 93.19 89 GLY A O 1
ATOM 653 N N . ASP A 1 90 ? -16.960 -2.001 33.046 1.00 94.06 90 ASP A N 1
ATOM 654 C CA . ASP A 1 90 ? -17.518 -2.824 34.119 1.00 94.06 90 ASP A CA 1
ATOM 655 C C . ASP A 1 90 ? -18.318 -1.991 35.126 1.00 94.06 90 ASP A C 1
ATOM 657 O O . ASP A 1 90 ? -19.441 -2.353 35.488 1.00 94.06 90 ASP A O 1
ATOM 661 N N . LEU A 1 91 ? -17.779 -0.841 35.544 1.00 95.62 91 LEU A N 1
ATOM 662 C CA . LEU A 1 91 ? -18.465 0.074 36.450 1.00 95.62 91 LEU A CA 1
ATOM 663 C C . LEU A 1 91 ? -19.773 0.577 35.831 1.00 95.62 91 LEU A C 1
ATOM 665 O O . LEU A 1 91 ? -20.832 0.428 36.440 1.00 95.62 91 LEU A O 1
ATOM 669 N N . MET A 1 92 ? -19.726 1.131 34.616 1.00 93.06 92 MET A N 1
ATOM 670 C CA . MET A 1 92 ? -20.924 1.620 33.922 1.00 93.06 92 MET A CA 1
ATOM 671 C C . MET A 1 92 ? -21.934 0.498 33.680 1.00 93.06 92 MET A C 1
ATOM 673 O O . MET A 1 92 ? -23.130 0.694 33.898 1.00 93.06 92 MET A O 1
ATOM 677 N N . GLY A 1 93 ? -21.460 -0.693 33.310 1.00 92.69 93 GLY A N 1
ATOM 678 C CA . GLY A 1 93 ? -22.284 -1.882 33.137 1.00 92.69 93 GLY A CA 1
ATOM 679 C C . GLY A 1 93 ? -23.056 -2.230 34.405 1.00 92.69 93 GLY A C 1
ATOM 680 O O . GLY A 1 93 ? -24.273 -2.394 34.351 1.00 92.69 93 GLY A O 1
ATOM 681 N N . VAL A 1 94 ? -22.393 -2.258 35.565 1.00 93.62 94 VAL A N 1
ATOM 682 C CA . VAL A 1 94 ? -23.059 -2.501 36.853 1.00 93.62 94 VAL A CA 1
ATOM 683 C C . VAL A 1 94 ? -24.042 -1.377 37.185 1.00 93.62 94 VAL A C 1
ATOM 685 O O . VAL A 1 94 ? -25.181 -1.688 37.548 1.00 93.62 94 VAL A O 1
ATOM 688 N N . LEU A 1 95 ? -23.647 -0.106 37.028 1.00 92.00 95 LEU A N 1
ATOM 689 C CA . LEU A 1 95 ? -24.484 1.070 37.323 1.00 92.00 95 LEU A CA 1
ATOM 690 C C . LEU A 1 95 ? -25.771 1.129 36.493 1.00 92.00 95 LEU A C 1
ATOM 692 O O . LEU A 1 95 ? -26.808 1.562 36.994 1.00 92.00 95 LEU A O 1
ATOM 696 N N . ILE A 1 96 ? -25.722 0.661 35.247 1.00 91.12 96 ILE A N 1
ATOM 697 C CA . ILE A 1 96 ? -26.878 0.616 34.346 1.00 91.12 96 ILE A CA 1
ATOM 698 C C . ILE A 1 96 ? -27.689 -0.667 34.566 1.00 91.12 96 ILE A C 1
ATOM 700 O O . ILE A 1 96 ? -28.907 -0.619 34.744 1.00 91.12 96 ILE A O 1
ATOM 704 N N . ALA A 1 97 ? -27.034 -1.830 34.577 1.00 91.25 97 ALA A N 1
ATOM 705 C CA . ALA A 1 97 ? -27.720 -3.119 34.579 1.00 91.25 97 ALA A CA 1
ATOM 706 C C . ALA A 1 97 ? -28.380 -3.446 35.923 1.00 91.25 97 ALA A C 1
ATOM 708 O O . ALA A 1 97 ? -29.440 -4.071 35.937 1.00 91.25 97 ALA A O 1
ATOM 709 N N . THR A 1 98 ? -27.802 -3.027 37.055 1.00 90.75 98 THR A N 1
ATOM 710 C CA . THR A 1 98 ? -28.358 -3.338 38.385 1.00 90.75 98 THR A CA 1
ATOM 711 C C . THR A 1 98 ? -29.764 -2.760 38.587 1.00 90.75 98 THR A C 1
ATOM 713 O O . THR A 1 98 ? -30.664 -3.544 38.895 1.00 90.75 98 THR A O 1
ATOM 716 N N . PRO A 1 99 ? -30.022 -1.446 38.411 1.00 87.81 99 PRO A N 1
ATOM 717 C CA . PRO A 1 99 ? -31.366 -0.897 38.600 1.00 87.81 99 PRO A CA 1
ATOM 718 C C . PRO A 1 99 ? -32.382 -1.466 37.603 1.00 87.81 99 PRO A C 1
ATOM 720 O O . PRO A 1 99 ? -33.518 -1.733 37.995 1.00 87.81 99 PRO A O 1
ATOM 723 N N . ILE A 1 100 ? -31.979 -1.734 36.354 1.00 89.94 100 ILE A N 1
ATOM 724 C CA . ILE A 1 100 ? -32.834 -2.402 35.359 1.00 89.94 100 ILE A CA 1
ATOM 725 C C . ILE A 1 100 ? -33.198 -3.817 35.836 1.00 89.94 100 ILE A C 1
ATOM 727 O O . ILE A 1 100 ? -34.373 -4.185 35.864 1.00 89.94 100 ILE A O 1
ATOM 731 N N . THR A 1 101 ? -32.210 -4.595 36.284 1.00 90.62 101 THR A N 1
ATOM 732 C CA . THR A 1 101 ? -32.410 -5.965 36.780 1.00 90.62 101 THR A CA 1
ATOM 733 C C . THR A 1 101 ? -33.308 -5.981 38.014 1.00 90.62 101 THR A C 1
ATOM 735 O O . THR A 1 101 ? -34.255 -6.764 38.085 1.00 90.62 101 THR A O 1
ATOM 738 N N . LEU A 1 102 ? -33.068 -5.085 38.973 1.00 89.56 102 LEU A N 1
ATOM 739 C CA . LEU A 1 102 ? -33.887 -4.976 40.176 1.00 89.56 102 LEU A CA 1
ATOM 740 C C . LEU A 1 102 ? -35.320 -4.541 39.851 1.00 89.56 102 LEU A C 1
ATOM 742 O O . LEU A 1 102 ? -36.255 -5.116 40.396 1.00 89.56 102 LEU A O 1
ATOM 746 N N . ALA A 1 103 ? -35.534 -3.615 38.916 1.00 88.31 103 ALA A N 1
ATOM 747 C CA . ALA A 1 103 ? -36.880 -3.243 38.483 1.00 88.31 103 ALA A CA 1
ATOM 748 C C . ALA A 1 103 ? -37.640 -4.428 37.845 1.00 88.31 103 ALA A C 1
ATOM 750 O O . ALA A 1 103 ? -38.834 -4.623 38.094 1.00 88.31 103 ALA A O 1
ATOM 751 N N . LEU A 1 104 ? -36.959 -5.258 37.048 1.00 86.62 104 LEU A N 1
ATOM 752 C CA . LEU A 1 104 ? -37.574 -6.402 36.369 1.00 86.62 104 LEU A CA 1
ATOM 753 C C . LEU A 1 104 ? -37.856 -7.574 37.323 1.00 86.62 104 LEU A C 1
ATOM 755 O O . LEU A 1 104 ? -38.990 -8.064 37.368 1.00 86.62 104 LEU A O 1
ATOM 759 N N . ILE A 1 105 ? -36.855 -8.003 38.098 1.00 89.75 105 ILE A N 1
ATOM 760 C CA . ILE A 1 105 ? -36.882 -9.257 38.878 1.00 89.75 105 ILE A CA 1
ATOM 761 C C . ILE A 1 105 ? -36.521 -9.098 40.366 1.00 89.75 105 ILE A C 1
ATOM 763 O O . ILE A 1 105 ? -36.422 -10.095 41.081 1.00 89.75 105 ILE A O 1
ATOM 767 N N . GLY A 1 106 ? -36.336 -7.870 40.854 1.00 86.31 106 GLY A N 1
ATOM 768 C CA . GLY A 1 106 ? -35.959 -7.589 42.240 1.00 86.31 106 GLY A CA 1
ATOM 769 C C . GLY A 1 106 ? -37.006 -8.025 43.267 1.00 86.31 106 GLY A C 1
ATOM 770 O O . GLY A 1 106 ? -38.214 -8.060 43.010 1.00 86.31 106 GLY A O 1
ATOM 771 N N . GLN A 1 107 ? -36.526 -8.346 44.469 1.00 85.00 107 GLN A N 1
ATOM 772 C CA . GLN A 1 107 ? -37.345 -8.738 45.615 1.00 85.00 107 GLN A CA 1
ATOM 773 C C . GLN A 1 107 ? -37.094 -7.790 46.801 1.00 85.00 107 GLN A C 1
ATOM 775 O O . GLN A 1 107 ? -35.940 -7.419 47.028 1.00 85.00 107 GLN A O 1
ATOM 780 N N . PRO A 1 108 ? -38.130 -7.416 47.582 1.00 86.19 108 PRO A N 1
ATOM 781 C CA . PRO A 1 108 ? -39.547 -7.778 47.442 1.00 86.19 108 PRO A CA 1
ATOM 782 C C . PRO A 1 108 ? -40.243 -7.073 46.261 1.00 86.19 108 PRO A C 1
ATOM 784 O O . PRO A 1 108 ? -39.963 -5.914 45.952 1.00 86.19 108 PRO A O 1
ATOM 787 N N . ARG A 1 109 ? -41.185 -7.772 45.604 1.00 84.31 109 ARG A N 1
ATOM 788 C CA . ARG A 1 109 ? -41.876 -7.282 44.390 1.00 84.31 109 ARG A CA 1
ATOM 789 C C . ARG A 1 109 ? -42.685 -6.002 44.611 1.00 84.31 109 ARG A C 1
ATOM 791 O O . ARG A 1 109 ? -42.824 -5.221 43.675 1.00 84.31 109 ARG A O 1
ATOM 798 N N . SER A 1 110 ? -43.184 -5.775 45.824 1.00 85.62 110 SER A N 1
ATOM 799 C CA . SER A 1 110 ? -43.928 -4.563 46.187 1.00 85.62 110 SER A CA 1
ATOM 800 C C . SER A 1 110 ? -43.090 -3.287 46.048 1.00 85.62 110 SER A C 1
ATOM 802 O O . SER A 1 110 ? -43.621 -2.259 45.644 1.00 85.62 110 SER A O 1
ATOM 804 N N . ALA A 1 111 ? -41.782 -3.354 46.320 1.00 85.00 111 ALA A N 1
ATOM 805 C CA . ALA A 1 111 ? -40.885 -2.205 46.218 1.00 85.00 111 ALA A CA 1
ATOM 806 C C . ALA A 1 111 ? -40.414 -1.952 44.776 1.00 85.00 111 ALA A C 1
ATOM 808 O O . ALA A 1 111 ? -40.381 -0.812 44.313 1.00 85.00 111 ALA A O 1
ATOM 809 N N . TRP A 1 112 ? -40.053 -3.016 44.055 1.00 87.62 112 TRP A N 1
ATOM 810 C CA . TRP A 1 112 ? -39.435 -2.908 42.731 1.00 87.62 112 TRP A CA 1
ATOM 811 C C . TRP A 1 112 ? -40.434 -2.880 41.571 1.00 87.62 112 TRP A C 1
ATOM 813 O O . TRP A 1 112 ? -40.167 -2.240 40.556 1.00 87.62 112 TRP A O 1
ATOM 823 N N . GLY A 1 113 ? -41.611 -3.497 41.727 1.00 83.75 113 GLY A N 1
ATOM 824 C CA . GLY A 1 113 ? -42.648 -3.527 40.692 1.00 83.75 113 GLY A CA 1
ATOM 825 C C . GLY A 1 113 ? -43.138 -2.131 40.300 1.00 83.75 113 GLY A C 1
ATOM 826 O O . GLY A 1 113 ? -43.264 -1.843 39.111 1.00 83.75 113 GLY A O 1
ATOM 827 N N . ALA A 1 114 ? -43.316 -1.238 41.279 1.00 85.38 114 ALA A N 1
ATOM 828 C CA . ALA A 1 114 ? -43.711 0.153 41.041 1.00 85.38 114 ALA A CA 1
ATOM 829 C C . ALA A 1 114 ? -42.624 0.975 40.316 1.00 85.38 114 ALA A C 1
ATOM 831 O O . ALA A 1 114 ? -42.935 1.925 39.603 1.00 85.38 114 ALA A O 1
ATOM 832 N N . ARG A 1 115 ? -41.346 0.592 40.452 1.00 87.75 115 ARG A N 1
ATOM 833 C CA . ARG A 1 115 ? -40.194 1.300 39.862 1.00 87.75 115 ARG A CA 1
ATOM 834 C C . ARG A 1 115 ? -39.897 0.899 38.412 1.00 87.75 115 ARG A C 1
ATOM 836 O O . ARG A 1 115 ? -39.008 1.472 37.784 1.00 87.75 115 ARG A O 1
ATOM 843 N N . ARG A 1 116 ? -40.641 -0.061 37.848 1.00 87.88 116 ARG A N 1
ATOM 844 C CA . ARG A 1 116 ? -40.466 -0.534 36.461 1.00 87.88 116 ARG A CA 1
ATOM 845 C C . ARG A 1 116 ? -40.619 0.576 35.435 1.00 87.88 116 ARG A C 1
ATOM 847 O O . ARG A 1 116 ? -39.769 0.708 34.563 1.00 87.88 116 ARG A O 1
ATOM 854 N N . PHE A 1 117 ? -41.672 1.374 35.565 1.00 85.94 117 PHE A N 1
ATOM 855 C CA . PHE A 1 117 ? -41.984 2.425 34.599 1.00 85.94 117 PHE A CA 1
ATOM 856 C C . PHE A 1 117 ? -41.284 3.752 34.904 1.00 85.94 117 PHE A C 1
ATOM 858 O O . PHE A 1 117 ? -41.019 4.507 33.978 1.00 85.94 117 PHE A O 1
ATOM 865 N N . SER A 1 118 ? -40.945 4.027 36.168 1.00 85.69 118 SER A N 1
ATOM 866 C CA . SER A 1 118 ? -40.268 5.273 36.556 1.00 85.69 118 SER A CA 1
ATOM 867 C C . SER A 1 118 ? -38.740 5.206 36.491 1.00 85.69 118 SER A C 1
ATOM 869 O O . SER A 1 118 ? -38.109 6.243 36.323 1.00 85.69 118 SER A O 1
ATOM 871 N N . VAL A 1 119 ? -38.135 4.015 36.603 1.00 86.50 119 VAL A N 1
ATOM 872 C CA . VAL A 1 119 ? -36.668 3.839 36.601 1.00 86.50 119 VAL A CA 1
ATOM 873 C C . VAL A 1 119 ? -36.222 2.858 35.521 1.00 86.50 119 VAL A C 1
ATOM 875 O O . VAL A 1 119 ? -35.420 3.212 34.661 1.00 86.50 119 VAL A O 1
ATOM 878 N N . GLY A 1 120 ? -36.762 1.635 35.526 1.00 87.00 120 GLY A N 1
ATOM 879 C CA . GLY A 1 120 ? -36.291 0.562 34.643 1.00 87.00 120 GLY A CA 1
ATOM 880 C C . GLY A 1 120 ? -36.455 0.881 33.154 1.00 87.00 120 GLY A C 1
ATOM 881 O O . GLY A 1 120 ? -35.487 0.811 32.399 1.00 87.00 120 GLY A O 1
ATOM 882 N N . LEU A 1 121 ? -37.667 1.260 32.740 1.00 89.38 121 LEU A N 1
ATOM 883 C CA . LEU A 1 121 ? -37.985 1.559 31.344 1.00 89.38 121 LEU A CA 1
ATOM 884 C C . LEU A 1 121 ? -37.229 2.797 30.818 1.00 89.38 121 LEU A C 1
ATOM 886 O O . LEU A 1 121 ? -36.603 2.667 29.766 1.00 89.38 121 LEU A O 1
ATOM 890 N N . PRO A 1 122 ? -37.191 3.955 31.516 1.00 90.44 122 PRO A N 1
ATOM 891 C CA . PRO A 1 122 ? -36.408 5.105 31.063 1.00 90.44 122 PRO A CA 1
ATOM 892 C C . PRO A 1 122 ? -34.914 4.807 30.925 1.00 90.44 122 PRO A C 1
ATOM 894 O O . PRO A 1 122 ? -34.313 5.196 29.924 1.00 90.44 122 PRO A O 1
ATOM 897 N N . MET A 1 123 ? -34.311 4.086 31.880 1.00 91.50 123 MET A N 1
ATOM 898 C CA . MET A 1 123 ? -32.897 3.707 31.789 1.00 91.50 123 MET A CA 1
ATOM 899 C C . MET A 1 123 ? -32.645 2.781 30.599 1.00 91.50 123 MET A C 1
ATOM 901 O O . MET A 1 123 ? -31.736 3.042 29.820 1.00 91.50 123 MET A O 1
ATOM 905 N N . LEU A 1 124 ? -33.484 1.757 30.404 1.00 90.62 124 LEU A N 1
ATOM 906 C CA . LEU A 1 124 ? -33.354 0.828 29.281 1.00 90.62 124 LEU A CA 1
ATOM 907 C C . LEU A 1 124 ? -33.492 1.537 27.927 1.00 90.62 124 LEU A C 1
ATOM 909 O O . LEU A 1 124 ? -32.675 1.315 27.035 1.00 90.62 124 LEU A O 1
ATOM 913 N N . LEU A 1 125 ? -34.486 2.418 27.783 1.00 93.38 125 LEU A N 1
ATOM 914 C CA . LEU A 1 125 ? -34.679 3.206 26.564 1.00 93.38 125 LEU A CA 1
ATOM 915 C C . LEU A 1 125 ? -33.507 4.156 26.317 1.00 93.38 125 LEU A C 1
ATOM 917 O O . LEU A 1 125 ? -33.024 4.243 25.193 1.00 93.38 125 LEU A O 1
ATOM 921 N N . THR A 1 126 ? -33.011 4.827 27.359 1.00 92.06 126 THR A N 1
ATOM 922 C CA . THR A 1 126 ? -31.861 5.735 27.245 1.00 92.06 126 THR A CA 1
ATOM 923 C C . THR A 1 126 ? -30.607 4.974 26.823 1.00 92.06 126 THR A C 1
ATOM 925 O O . THR A 1 126 ? -29.928 5.387 25.887 1.00 92.06 126 THR A O 1
ATOM 928 N N . THR A 1 127 ? -30.320 3.828 27.449 1.00 91.19 127 THR A N 1
ATOM 929 C CA . THR A 1 127 ? -29.192 2.969 27.067 1.00 91.19 127 THR A CA 1
ATOM 930 C C . THR A 1 127 ? -29.317 2.490 25.622 1.00 91.19 127 THR A C 1
ATOM 932 O O . THR A 1 127 ? -28.331 2.525 24.888 1.00 91.19 127 THR A O 1
ATOM 935 N N . LEU A 1 128 ? -30.518 2.096 25.187 1.00 93.88 128 LEU A N 1
ATOM 936 C CA . LEU A 1 128 ? -30.760 1.674 23.808 1.00 93.88 128 LEU A CA 1
ATOM 937 C C . LEU A 1 128 ? -30.543 2.822 22.813 1.00 93.88 128 LEU A C 1
ATOM 939 O O . LEU A 1 128 ? -29.855 2.634 21.815 1.00 93.88 128 LEU A O 1
ATOM 943 N N . LEU A 1 129 ? -31.087 4.010 23.089 1.00 95.44 129 LEU A N 1
ATOM 944 C CA . LEU A 1 129 ? -30.941 5.182 22.223 1.00 95.44 129 LEU A CA 1
ATOM 945 C C . LEU A 1 129 ? -29.481 5.625 22.101 1.00 95.44 129 LEU A C 1
ATOM 947 O O . LEU A 1 129 ? -29.016 5.880 20.992 1.00 95.44 129 LEU A O 1
ATOM 951 N N . VAL A 1 130 ? -28.743 5.666 23.214 1.00 94.25 130 VAL A N 1
ATOM 952 C CA . VAL A 1 130 ? -27.307 5.979 23.202 1.00 94.25 130 VAL A CA 1
ATOM 953 C C . VAL A 1 130 ? -26.534 4.911 22.427 1.00 94.25 130 VAL A C 1
ATOM 955 O O . VAL A 1 130 ? -25.721 5.256 21.574 1.00 94.25 130 VAL A O 1
ATOM 958 N N . GLY A 1 131 ? -26.819 3.625 22.659 1.00 92.00 131 GLY A N 1
ATOM 959 C CA . GLY A 1 131 ? -26.182 2.522 21.937 1.00 92.00 131 GLY A CA 1
ATOM 960 C C . GLY A 1 131 ? -26.417 2.582 20.424 1.00 92.00 131 GLY A C 1
ATOM 961 O O . GLY A 1 131 ? -25.473 2.439 19.650 1.00 92.00 131 GLY A O 1
ATOM 962 N N . LEU A 1 132 ? -27.652 2.863 19.997 1.00 95.06 132 LEU A N 1
ATOM 963 C CA . LEU A 1 132 ? -27.996 3.059 18.585 1.00 95.06 132 LEU A CA 1
ATOM 964 C C . LEU A 1 132 ? -27.312 4.297 17.998 1.00 95.06 132 LEU A C 1
ATOM 966 O O . LEU A 1 132 ? -26.773 4.222 16.898 1.00 95.06 132 LEU A O 1
ATOM 970 N N . GLY A 1 133 ? -27.283 5.413 18.730 1.00 94.56 133 GLY A N 1
ATOM 971 C CA . GLY A 1 133 ? -26.587 6.630 18.307 1.00 94.56 133 GLY A CA 1
ATOM 972 C C . GLY A 1 133 ? -25.092 6.396 18.081 1.00 94.56 133 GLY A C 1
ATOM 973 O O . GLY A 1 133 ? -24.556 6.779 17.040 1.00 94.56 133 GLY A O 1
ATOM 974 N N . VAL A 1 134 ? -24.430 5.698 19.009 1.00 93.19 134 VAL A N 1
ATOM 975 C CA . VAL A 1 134 ? -23.022 5.292 18.867 1.00 93.19 134 VAL A CA 1
ATOM 976 C C . VAL A 1 134 ? -22.836 4.373 17.658 1.00 93.19 134 VAL A C 1
ATOM 978 O O . VAL A 1 134 ? -21.929 4.610 16.864 1.00 93.19 134 VAL A O 1
ATOM 981 N N . ALA A 1 135 ? -23.701 3.372 17.468 1.00 93.06 135 ALA A N 1
ATOM 982 C CA . ALA A 1 135 ? -23.608 2.449 16.335 1.00 93.06 135 ALA A CA 1
ATOM 983 C C . ALA A 1 135 ? -23.754 3.163 14.979 1.00 93.06 135 ALA A C 1
ATOM 985 O O . ALA A 1 135 ? -22.972 2.913 14.063 1.00 93.06 135 ALA A O 1
ATOM 986 N N . VAL A 1 136 ? -24.708 4.093 14.864 1.00 94.75 136 VAL A N 1
ATOM 987 C CA . VAL A 1 136 ? -24.890 4.922 13.660 1.00 94.75 136 VAL A CA 1
ATOM 988 C C . VAL A 1 136 ? -23.670 5.812 13.421 1.00 94.75 136 VAL A C 1
ATOM 990 O O . VAL A 1 136 ? -23.199 5.910 12.291 1.00 94.75 136 VAL A O 1
ATOM 993 N N . THR A 1 137 ? -23.119 6.409 14.481 1.00 94.25 137 THR A N 1
ATOM 994 C CA . THR A 1 137 ? -21.932 7.275 14.389 1.00 94.25 137 THR A CA 1
ATOM 995 C C . THR A 1 137 ? -20.708 6.488 13.919 1.00 94.25 137 THR A C 1
ATOM 997 O O . THR A 1 137 ? -20.008 6.927 13.012 1.00 94.25 137 THR A O 1
ATOM 1000 N N . MET A 1 138 ? -20.485 5.290 14.468 1.00 93.06 138 MET A N 1
ATOM 1001 C CA . MET A 1 138 ? -19.394 4.406 14.047 1.00 93.06 138 MET A CA 1
ATOM 1002 C C . MET A 1 138 ? -19.522 3.985 12.581 1.00 93.06 138 MET A C 1
ATOM 1004 O O . MET A 1 138 ? -18.520 3.917 11.868 1.00 93.06 138 MET A O 1
ATOM 1008 N N . GLU A 1 139 ? -20.742 3.710 12.115 1.00 92.69 139 GLU A N 1
ATOM 1009 C CA . GLU A 1 139 ? -20.978 3.368 10.713 1.00 92.69 139 GLU A CA 1
ATOM 1010 C C . GLU A 1 139 ? -20.729 4.570 9.792 1.00 92.69 139 GLU A C 1
ATOM 1012 O O . GLU A 1 139 ? -20.079 4.425 8.755 1.00 92.69 139 GLU A O 1
ATOM 1017 N N . TRP A 1 140 ? -21.154 5.772 10.188 1.00 93.44 140 TRP A N 1
ATOM 1018 C CA . TRP A 1 140 ? -20.846 7.003 9.456 1.00 93.44 140 TRP A CA 1
ATOM 1019 C C . TRP A 1 140 ? -19.349 7.289 9.383 1.00 93.44 140 TRP A C 1
ATOM 1021 O O . TRP A 1 140 ? -18.842 7.565 8.295 1.00 93.44 140 TRP A O 1
ATOM 1031 N N . ASP A 1 141 ? -18.623 7.161 10.492 1.00 94.31 141 ASP A N 1
ATOM 1032 C CA . ASP A 1 141 ? -17.168 7.330 10.509 1.00 94.31 141 ASP A CA 1
ATOM 1033 C C . ASP A 1 141 ? -16.481 6.306 9.602 1.00 94.31 141 ASP A C 1
ATOM 1035 O O . ASP 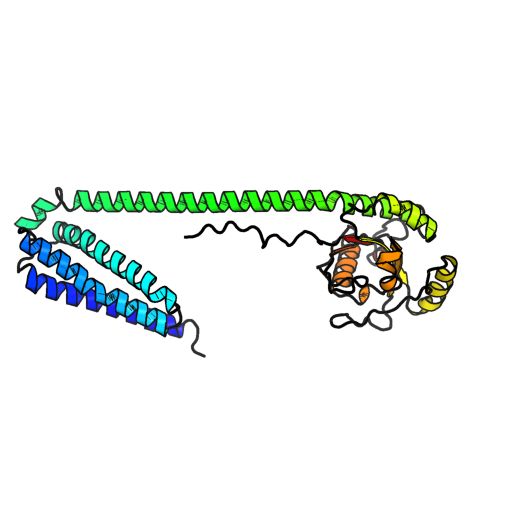A 1 141 ? -15.576 6.640 8.832 1.00 94.31 141 ASP A O 1
ATOM 1039 N N . ARG A 1 142 ? -16.946 5.053 9.617 1.00 93.75 142 ARG A N 1
ATOM 1040 C CA . ARG A 1 142 ? -16.411 3.999 8.751 1.00 93.75 142 ARG A CA 1
ATOM 1041 C C . ARG A 1 142 ? -16.648 4.300 7.272 1.00 93.75 142 ARG A C 1
ATOM 1043 O O . ARG A 1 142 ? -15.738 4.119 6.458 1.00 93.75 142 ARG A O 1
ATOM 1050 N N . GLN A 1 143 ? -17.847 4.756 6.918 1.00 93.50 143 GLN A N 1
ATOM 1051 C CA . GLN A 1 143 ? -18.184 5.144 5.549 1.00 93.50 143 GLN A CA 1
ATOM 1052 C C . GLN A 1 143 ? -17.367 6.351 5.094 1.00 93.50 143 GLN A C 1
ATOM 1054 O O . GLN A 1 143 ? -16.821 6.330 3.989 1.00 93.50 143 GLN A O 1
ATOM 1059 N N . ARG A 1 144 ? -17.213 7.359 5.958 1.00 94.38 144 ARG A N 1
ATOM 1060 C CA . ARG A 1 144 ? -16.397 8.547 5.697 1.00 94.38 144 ARG A CA 1
ATOM 1061 C C . ARG A 1 144 ? -14.939 8.182 5.441 1.00 94.38 144 ARG A C 1
ATOM 1063 O O . ARG A 1 144 ? -14.411 8.528 4.389 1.00 94.38 144 ARG A O 1
ATOM 1070 N N . ASN A 1 145 ? -14.334 7.392 6.326 1.00 93.12 145 ASN A N 1
ATOM 1071 C CA . ASN A 1 145 ? -12.953 6.932 6.171 1.00 93.12 145 ASN A CA 1
ATOM 1072 C C . ASN A 1 145 ? -12.754 6.157 4.862 1.00 93.12 145 ASN A C 1
ATOM 1074 O O . ASN A 1 145 ? -11.744 6.319 4.177 1.00 93.12 145 ASN A O 1
ATOM 1078 N N . ARG A 1 146 ? -13.734 5.332 4.472 1.00 94.38 146 ARG A N 1
ATOM 1079 C CA . ARG A 1 146 ? -13.691 4.596 3.203 1.00 94.38 146 ARG A CA 1
ATOM 1080 C C . ARG A 1 146 ? -13.824 5.519 1.992 1.00 94.38 146 ARG A C 1
ATOM 1082 O O . ARG A 1 146 ? -13.145 5.295 0.988 1.00 94.38 146 ARG A O 1
ATOM 1089 N N . ALA A 1 147 ? -14.689 6.526 2.065 1.00 94.56 147 ALA A N 1
ATOM 1090 C CA . ALA A 1 147 ? -14.881 7.500 0.998 1.00 94.56 147 ALA A CA 1
ATOM 1091 C C . ALA A 1 147 ? -13.629 8.364 0.797 1.00 94.56 147 ALA A C 1
ATOM 1093 O O . ALA A 1 147 ? -13.183 8.521 -0.339 1.00 94.56 147 ALA A O 1
ATOM 1094 N N . ASP A 1 148 ? -13.029 8.849 1.885 1.00 94.88 148 ASP A N 1
ATOM 1095 C CA . ASP A 1 148 ? -11.801 9.645 1.845 1.00 94.88 148 ASP A CA 1
ATOM 1096 C C . ASP A 1 148 ? -10.631 8.814 1.297 1.00 94.88 148 ASP A C 1
ATOM 1098 O O . ASP A 1 148 ? -9.994 9.227 0.329 1.00 94.88 148 ASP A O 1
ATOM 1102 N N . PHE A 1 149 ? -10.447 7.574 1.771 1.00 94.00 149 PHE A N 1
ATOM 1103 C CA . PHE A 1 149 ? -9.454 6.656 1.199 1.00 94.00 149 PHE A CA 1
ATOM 1104 C C . PHE A 1 149 ? -9.655 6.432 -0.307 1.00 94.00 149 PHE A C 1
ATOM 1106 O O . PHE A 1 149 ? -8.700 6.450 -1.082 1.00 94.00 149 PHE A O 1
ATOM 1113 N N . THR A 1 150 ? -10.901 6.219 -0.741 1.00 95.81 150 THR A N 1
ATOM 1114 C CA . THR A 1 150 ? -11.210 5.970 -2.158 1.00 95.81 150 THR A CA 1
ATOM 1115 C C . THR A 1 150 ? -10.921 7.202 -3.014 1.00 95.81 150 THR A C 1
ATOM 1117 O O . THR A 1 150 ? -10.399 7.067 -4.124 1.00 95.81 150 THR A O 1
ATOM 1120 N N . ARG A 1 151 ? -11.230 8.401 -2.504 1.00 95.06 151 ARG A N 1
ATOM 1121 C CA . ARG A 1 151 ? -10.933 9.675 -3.166 1.00 95.06 151 ARG A CA 1
ATOM 1122 C C . ARG A 1 151 ? -9.427 9.855 -3.337 1.00 95.06 151 ARG A C 1
ATOM 1124 O O . ARG A 1 151 ? -8.976 10.089 -4.458 1.00 95.06 151 ARG A O 1
ATOM 1131 N N . ASP A 1 152 ? -8.663 9.675 -2.265 1.00 94.94 152 ASP A N 1
ATOM 1132 C CA . ASP A 1 152 ? -7.211 9.855 -2.271 1.00 94.94 152 ASP A CA 1
ATOM 1133 C C . ASP A 1 152 ? -6.521 8.832 -3.180 1.00 94.94 152 ASP A C 1
ATOM 1135 O O . ASP A 1 152 ? -5.678 9.193 -4.003 1.00 94.94 152 ASP A O 1
ATOM 1139 N N . ALA A 1 153 ? -6.936 7.562 -3.110 1.00 93.88 153 ALA A N 1
ATOM 1140 C CA . ALA A 1 153 ? -6.419 6.507 -3.977 1.00 93.88 153 ALA A CA 1
ATOM 1141 C C . ALA A 1 153 ? -6.710 6.782 -5.462 1.00 93.88 153 ALA A C 1
ATOM 1143 O O . ALA A 1 153 ? -5.838 6.588 -6.312 1.00 93.88 153 ALA A O 1
ATOM 1144 N N . SER A 1 154 ? -7.917 7.260 -5.781 1.00 95.31 154 SER A N 1
ATOM 1145 C CA . SER A 1 154 ? -8.305 7.590 -7.158 1.00 95.31 154 SER A CA 1
ATOM 1146 C C . SER A 1 154 ? -7.520 8.787 -7.692 1.00 95.31 154 SER A C 1
ATOM 1148 O O . SER A 1 154 ? -7.031 8.735 -8.819 1.00 95.31 154 SER A O 1
ATOM 1150 N N . SER A 1 155 ? -7.349 9.827 -6.873 1.00 95.12 155 SER A N 1
ATOM 1151 C CA . SER A 1 155 ? -6.549 11.008 -7.211 1.00 95.12 155 SER A CA 1
ATOM 1152 C C . SER A 1 155 ? -5.087 10.631 -7.473 1.00 95.12 155 SER A C 1
ATOM 1154 O O . SER A 1 155 ? -4.543 10.922 -8.537 1.00 95.12 155 SER A O 1
ATOM 1156 N N . ALA A 1 156 ? -4.473 9.855 -6.574 1.00 90.44 156 ALA A N 1
ATOM 1157 C CA . ALA A 1 156 ? -3.100 9.380 -6.740 1.00 90.44 156 ALA A CA 1
ATOM 1158 C C . ALA A 1 156 ? -2.918 8.515 -8.003 1.00 90.44 156 ALA A C 1
ATOM 1160 O O . ALA A 1 156 ? -1.902 8.622 -8.697 1.00 90.44 156 ALA A O 1
ATOM 1161 N N . ALA A 1 157 ? -3.900 7.667 -8.330 1.00 90.62 157 ALA A N 1
ATOM 1162 C CA . ALA A 1 157 ? -3.878 6.860 -9.548 1.00 90.62 157 ALA A CA 1
ATOM 1163 C C . ALA A 1 157 ? -3.985 7.721 -10.819 1.00 90.62 157 ALA A C 1
ATOM 1165 O O . ALA A 1 157 ? -3.276 7.462 -11.794 1.00 90.62 157 ALA A O 1
ATOM 1166 N N . GLN A 1 158 ? -4.837 8.750 -10.809 1.00 93.25 158 GLN A N 1
ATOM 1167 C CA . GLN A 1 158 ? -4.979 9.697 -11.917 1.00 93.25 158 GLN A CA 1
ATOM 1168 C C . GLN A 1 158 ? -3.712 10.533 -12.115 1.00 93.25 158 GLN A C 1
ATOM 1170 O O . GLN A 1 158 ? -3.246 10.659 -13.247 1.00 93.25 158 GLN A O 1
ATOM 1175 N N . ASP A 1 159 ? -3.100 11.015 -11.034 1.00 90.44 159 ASP A N 1
ATOM 1176 C CA . ASP A 1 159 ? -1.825 11.734 -11.079 1.00 90.44 159 ASP A CA 1
ATOM 1177 C C . ASP A 1 159 ? -0.708 10.868 -11.667 1.00 90.44 159 ASP A C 1
ATOM 1179 O O . ASP A 1 159 ? 0.061 11.320 -12.522 1.00 90.44 159 ASP A O 1
ATOM 1183 N N . LEU A 1 160 ? -0.623 9.598 -11.257 1.00 86.88 160 LEU A N 1
ATOM 1184 C CA . LEU A 1 160 ? 0.338 8.654 -11.823 1.00 86.88 160 LEU A CA 1
ATOM 1185 C C . LEU A 1 160 ? 0.071 8.407 -13.313 1.00 86.88 160 LEU A C 1
ATOM 1187 O O . LEU A 1 160 ? 1.008 8.427 -14.113 1.00 86.88 160 LEU A O 1
ATOM 1191 N N . ALA A 1 161 ? -1.190 8.207 -13.702 1.00 87.56 161 ALA A N 1
ATOM 1192 C CA . ALA A 1 161 ? -1.569 8.037 -15.102 1.00 87.56 161 ALA A CA 1
ATOM 1193 C C . ALA A 1 161 ? -1.210 9.276 -15.942 1.00 87.56 161 ALA A C 1
ATOM 1195 O O . ALA A 1 161 ? -0.673 9.138 -17.043 1.00 87.56 161 ALA A O 1
ATOM 1196 N N . GLY A 1 162 ? -1.428 10.480 -15.402 1.00 87.19 162 GLY A N 1
ATOM 1197 C CA . GLY A 1 162 ? -1.025 11.743 -16.016 1.00 87.19 162 GLY A CA 1
ATOM 1198 C C . GLY A 1 162 ? 0.488 11.831 -16.217 1.00 87.19 162 GLY A C 1
ATOM 1199 O O . GLY A 1 162 ? 0.946 12.130 -17.318 1.00 87.19 162 GLY A O 1
ATOM 1200 N N . ARG A 1 163 ? 1.275 11.472 -15.194 1.00 85.19 163 ARG A N 1
ATOM 1201 C CA . ARG A 1 163 ? 2.749 11.461 -15.258 1.00 85.19 163 ARG A CA 1
ATOM 1202 C C . ARG A 1 163 ? 3.314 10.424 -16.231 1.00 85.19 163 ARG A C 1
ATOM 1204 O O . ARG A 1 163 ? 4.392 10.632 -16.777 1.00 85.19 163 ARG A O 1
ATOM 1211 N N . LEU A 1 164 ? 2.613 9.313 -16.459 1.00 86.25 164 LEU A N 1
ATOM 1212 C CA . LEU A 1 164 ? 3.033 8.277 -17.410 1.00 86.25 164 LEU A CA 1
ATOM 1213 C C . LEU A 1 164 ? 2.680 8.602 -18.867 1.00 86.25 164 LEU A C 1
ATOM 1215 O O . LEU A 1 164 ? 3.216 7.963 -19.774 1.00 86.25 164 LEU A O 1
ATOM 1219 N N . ARG A 1 165 ? 1.818 9.595 -19.111 1.00 88.69 165 ARG A N 1
ATOM 1220 C CA . ARG A 1 165 ? 1.364 9.950 -20.460 1.00 88.69 165 ARG A CA 1
ATOM 1221 C C . ARG A 1 165 ? 2.515 10.375 -21.369 1.00 88.69 165 ARG A C 1
ATOM 1223 O O . ARG A 1 165 ? 2.645 9.843 -22.466 1.00 88.69 165 ARG A O 1
ATOM 1230 N N . GLU A 1 166 ? 3.352 11.305 -20.917 1.00 85.75 166 GLU A N 1
ATOM 1231 C CA . GLU A 1 166 ? 4.484 11.809 -21.704 1.00 85.75 166 GLU A CA 1
ATOM 1232 C C . GLU A 1 166 ? 5.511 10.704 -22.026 1.00 85.75 166 GLU A C 1
ATOM 1234 O O . GLU A 1 166 ? 5.818 10.517 -23.206 1.00 85.75 166 GLU A O 1
ATOM 1239 N N . PRO A 1 167 ? 5.966 9.881 -21.058 1.00 86.38 167 PRO A N 1
ATOM 1240 C CA . PRO A 1 167 ? 6.796 8.719 -21.349 1.00 86.38 167 PRO A CA 1
ATOM 1241 C C . PRO A 1 167 ? 6.232 7.743 -22.380 1.00 86.38 167 PRO A C 1
ATOM 1243 O O . PRO A 1 167 ? 6.980 7.238 -23.218 1.00 86.38 167 PRO A O 1
ATOM 1246 N N . LEU A 1 168 ? 4.930 7.452 -22.315 1.00 89.75 168 LEU A N 1
ATOM 1247 C CA . LEU A 1 168 ? 4.284 6.528 -23.246 1.00 89.75 168 LEU A CA 1
ATOM 1248 C C . LEU A 1 168 ? 4.190 7.119 -24.655 1.00 89.75 168 LEU A C 1
ATOM 1250 O O . LEU A 1 168 ? 4.457 6.406 -25.619 1.00 89.75 168 LEU A O 1
ATOM 1254 N N . LEU A 1 169 ? 3.898 8.417 -24.779 1.00 90.62 169 LEU A N 1
ATOM 1255 C CA . LEU A 1 169 ? 3.903 9.115 -26.067 1.00 90.62 169 LEU A CA 1
ATOM 1256 C C . LEU A 1 169 ? 5.307 9.172 -26.681 1.00 90.62 169 LEU A C 1
ATOM 1258 O O . LEU A 1 169 ? 5.469 8.913 -27.872 1.00 90.62 169 LEU A O 1
ATOM 1262 N N . ALA A 1 170 ? 6.336 9.449 -25.876 1.00 90.69 170 ALA A N 1
ATOM 1263 C CA . ALA A 1 170 ? 7.724 9.415 -26.332 1.00 90.69 170 ALA A CA 1
ATOM 1264 C C . ALA A 1 170 ? 8.130 8.008 -26.800 1.00 90.69 170 ALA A C 1
ATOM 1266 O O . ALA A 1 170 ? 8.758 7.853 -27.849 1.00 90.69 170 ALA A O 1
ATOM 1267 N N . LEU A 1 171 ? 7.738 6.972 -26.049 1.00 90.31 171 LEU A N 1
ATOM 1268 C CA . LEU A 1 171 ? 7.975 5.580 -26.424 1.00 90.31 171 LEU A CA 1
ATOM 1269 C C . LEU A 1 171 ? 7.286 5.231 -27.749 1.00 90.31 171 LEU A C 1
ATOM 1271 O O . LEU A 1 171 ? 7.921 4.632 -28.615 1.00 90.31 171 LEU A O 1
ATOM 1275 N N . GLU A 1 172 ? 6.032 5.640 -27.938 1.00 90.38 172 GLU A N 1
ATOM 1276 C CA . GLU A 1 172 ? 5.287 5.418 -29.178 1.00 90.38 172 GLU A CA 1
ATOM 1277 C C . GLU A 1 172 ? 5.907 6.168 -30.369 1.00 90.38 172 GLU A C 1
ATOM 1279 O O . GLU A 1 172 ? 6.061 5.591 -31.449 1.00 90.38 172 GLU A O 1
ATOM 1284 N N . GLY A 1 173 ? 6.364 7.407 -30.164 1.00 90.38 173 GLY A N 1
ATOM 1285 C CA . GLY A 1 173 ? 7.087 8.183 -31.174 1.00 90.38 173 GLY A CA 1
ATOM 1286 C C . GLY A 1 173 ? 8.385 7.502 -31.618 1.00 90.38 173 GLY A C 1
ATOM 1287 O O . GLY A 1 173 ? 8.627 7.323 -32.815 1.00 90.38 173 GLY A O 1
ATOM 1288 N N . VAL A 1 174 ? 9.198 7.034 -30.663 1.00 90.06 174 VAL A N 1
ATOM 1289 C CA . VAL A 1 174 ? 10.410 6.253 -30.963 1.00 90.06 174 VAL A CA 1
ATOM 1290 C C . VAL A 1 174 ? 10.054 4.930 -31.639 1.00 90.06 174 VAL A C 1
ATOM 1292 O O . VAL A 1 174 ? 10.714 4.524 -32.592 1.00 90.06 174 VAL A O 1
ATOM 1295 N N . HIS A 1 175 ? 8.995 4.258 -31.198 1.00 86.44 175 HIS A N 1
ATOM 1296 C CA . HIS A 1 175 ? 8.527 3.020 -31.810 1.00 86.44 175 HIS A CA 1
ATOM 1297 C C . HIS A 1 175 ? 8.144 3.221 -33.288 1.00 86.44 175 HIS A C 1
ATOM 1299 O O . HIS A 1 175 ? 8.523 2.411 -34.138 1.00 86.44 175 HIS A O 1
ATOM 1305 N N . GLY A 1 176 ? 7.461 4.323 -33.616 1.00 88.19 176 GLY A N 1
ATOM 1306 C CA . GLY A 1 176 ? 7.153 4.727 -34.989 1.00 88.19 176 GLY A CA 1
ATOM 1307 C C . GLY A 1 176 ? 8.405 4.979 -35.834 1.00 88.19 176 GLY A C 1
ATOM 1308 O O . GLY A 1 176 ? 8.520 4.430 -36.931 1.00 88.19 176 GLY A O 1
ATOM 1309 N N . LEU A 1 177 ? 9.387 5.715 -35.299 1.00 87.75 177 LEU A N 1
ATOM 1310 C CA . LEU A 1 177 ? 10.673 5.951 -35.970 1.00 87.75 177 LEU A CA 1
ATOM 1311 C C . LEU A 1 177 ? 11.355 4.637 -36.367 1.00 87.75 177 LEU A C 1
ATOM 1313 O O . LEU A 1 177 ? 11.809 4.499 -37.502 1.00 87.75 177 LEU A O 1
ATOM 1317 N N . ILE A 1 178 ? 11.414 3.662 -35.456 1.00 86.00 178 ILE A N 1
ATOM 1318 C CA . ILE A 1 178 ? 12.098 2.392 -35.730 1.00 86.00 178 ILE A CA 1
ATOM 1319 C C . ILE A 1 178 ? 11.335 1.538 -36.753 1.00 86.00 178 ILE A C 1
ATOM 1321 O O . ILE A 1 178 ? 11.960 0.779 -37.491 1.00 86.00 178 ILE A O 1
ATOM 1325 N N . LYS A 1 179 ? 10.007 1.669 -36.866 1.00 84.19 179 LYS A N 1
ATOM 1326 C CA . LYS A 1 179 ? 9.258 1.007 -37.951 1.00 84.19 179 LYS A CA 1
ATOM 1327 C C . LYS A 1 179 ? 9.651 1.539 -39.329 1.00 84.19 179 LYS A C 1
ATOM 1329 O O . LYS A 1 179 ? 9.757 0.750 -40.262 1.00 84.19 179 LYS A O 1
ATOM 1334 N N . VAL A 1 180 ? 9.893 2.845 -39.444 1.00 88.31 180 VAL A N 1
ATOM 1335 C CA . VAL A 1 180 ? 10.299 3.490 -40.704 1.00 88.31 180 VAL A CA 1
ATOM 1336 C C . VAL A 1 180 ? 11.783 3.260 -40.994 1.00 88.31 180 VAL A C 1
ATOM 1338 O O . VAL A 1 180 ? 12.156 2.926 -42.116 1.00 88.31 180 VAL A O 1
ATOM 1341 N N . LYS A 1 181 ? 12.640 3.389 -39.975 1.00 87.19 181 LYS A N 1
ATOM 1342 C CA . LYS A 1 181 ? 14.086 3.165 -40.065 1.00 87.19 181 LYS A CA 1
ATOM 1343 C C . LYS A 1 181 ? 14.529 2.137 -39.015 1.00 87.19 181 LYS A C 1
ATOM 1345 O O . LYS A 1 181 ? 14.918 2.519 -37.914 1.00 87.19 181 LYS A O 1
ATOM 1350 N N . PRO A 1 182 ? 14.543 0.827 -39.339 1.00 81.19 182 PRO A N 1
ATOM 1351 C CA . PRO A 1 182 ? 14.817 -0.246 -38.368 1.00 81.19 182 PRO A CA 1
ATOM 1352 C C . PRO A 1 182 ? 16.203 -0.234 -37.716 1.00 81.19 182 PRO A C 1
ATOM 1354 O O . PRO A 1 182 ? 16.423 -0.908 -36.705 1.00 81.19 182 PRO A O 1
ATOM 1357 N N . ARG A 1 183 ? 17.164 0.467 -38.324 1.00 84.19 183 ARG A N 1
ATOM 1358 C CA . ARG A 1 183 ? 18.549 0.591 -37.859 1.00 84.19 183 ARG A CA 1
ATOM 1359 C C . ARG A 1 183 ? 19.017 2.040 -38.059 1.00 84.19 183 ARG A C 1
ATOM 1361 O O . ARG A 1 183 ? 19.743 2.295 -39.018 1.00 84.19 183 ARG A O 1
ATOM 1368 N N . PRO A 1 184 ? 18.548 2.992 -37.233 1.00 90.06 184 PRO A N 1
ATOM 1369 C CA . PRO A 1 184 ? 19.056 4.358 -37.288 1.00 90.06 184 PRO A CA 1
ATOM 1370 C C . PRO A 1 184 ? 20.510 4.383 -36.806 1.00 90.06 184 PRO A C 1
ATOM 1372 O O . PRO A 1 184 ? 20.909 3.537 -35.999 1.00 90.06 184 PRO A O 1
ATOM 1375 N N . THR A 1 185 ? 21.291 5.347 -37.290 1.00 91.69 185 THR A N 1
ATOM 1376 C CA . THR A 1 185 ? 22.621 5.609 -36.721 1.00 91.69 185 THR A CA 1
ATOM 1377 C C . THR A 1 185 ? 22.484 6.239 -35.338 1.00 91.69 185 THR A C 1
ATOM 1379 O O . THR A 1 185 ? 21.410 6.724 -34.957 1.00 91.69 185 THR A O 1
ATOM 1382 N N . ARG A 1 186 ? 23.578 6.265 -34.575 1.00 92.38 186 ARG A N 1
ATOM 1383 C CA . ARG A 1 186 ? 23.621 6.951 -33.278 1.00 92.38 186 ARG A CA 1
ATOM 1384 C C . ARG A 1 186 ? 23.135 8.399 -33.366 1.00 92.38 186 ARG A C 1
ATOM 1386 O O . ARG A 1 186 ? 22.246 8.776 -32.610 1.00 92.38 186 ARG A O 1
ATOM 1393 N N . ASP A 1 187 ? 23.663 9.185 -34.301 1.00 93.25 187 ASP A N 1
ATOM 1394 C CA . ASP A 1 187 ? 23.323 10.609 -34.406 1.00 93.25 187 ASP A CA 1
ATOM 1395 C C . ASP A 1 187 ? 21.862 10.838 -34.803 1.00 93.25 187 ASP A C 1
ATOM 1397 O O . ASP A 1 187 ? 21.226 11.790 -34.353 1.00 93.25 187 ASP A O 1
ATOM 1401 N N . GLU A 1 188 ? 21.305 9.964 -35.641 1.00 93.38 188 GLU A N 1
ATOM 1402 C CA . GLU A 1 188 ? 19.895 10.022 -36.023 1.00 93.38 188 GLU A CA 1
ATOM 1403 C C . GLU A 1 188 ? 18.978 9.720 -34.845 1.00 93.38 188 GLU A C 1
ATOM 1405 O O . GLU A 1 188 ? 18.006 10.442 -34.625 1.00 93.38 188 GLU A O 1
ATOM 1410 N N . PHE A 1 189 ? 19.305 8.683 -34.070 1.00 92.56 189 PHE A N 1
ATOM 1411 C CA . PHE A 1 189 ? 18.556 8.338 -32.870 1.00 92.56 189 PHE A CA 1
ATOM 1412 C C . PHE A 1 189 ? 18.655 9.456 -31.829 1.00 92.56 189 PHE A C 1
ATOM 1414 O O . PHE A 1 189 ? 17.623 9.906 -31.338 1.00 92.56 189 PHE A O 1
ATOM 1421 N N . ALA A 1 190 ? 19.858 9.989 -31.588 1.00 93.88 190 ALA A N 1
ATOM 1422 C CA . ALA A 1 190 ? 20.083 11.120 -30.693 1.00 93.88 190 ALA A CA 1
ATOM 1423 C C . ALA A 1 190 ? 19.259 12.350 -31.090 1.00 93.88 190 ALA A C 1
ATOM 1425 O O . ALA A 1 190 ? 18.577 12.928 -30.241 1.00 93.88 190 ALA A O 1
ATOM 1426 N N . ARG A 1 191 ? 19.256 12.729 -32.377 1.00 94.25 191 ARG A N 1
ATOM 1427 C CA . ARG A 1 191 ? 18.427 13.839 -32.878 1.00 94.25 191 ARG A CA 1
ATOM 1428 C C . ARG A 1 191 ? 16.937 13.576 -32.674 1.00 94.25 191 ARG A C 1
ATOM 1430 O O . ARG A 1 191 ? 16.233 14.474 -32.224 1.00 94.25 191 ARG A O 1
ATOM 1437 N N . ALA A 1 192 ? 16.469 12.364 -32.965 1.00 91.81 192 ALA A N 1
ATOM 1438 C CA . ALA A 1 192 ? 15.056 12.019 -32.859 1.00 91.81 192 ALA A CA 1
ATOM 1439 C C . ALA A 1 192 ? 14.552 11.935 -31.407 1.00 91.81 192 ALA A C 1
ATOM 1441 O O . ALA A 1 192 ? 13.389 12.227 -31.150 1.00 91.81 192 ALA A O 1
ATOM 1442 N N . THR A 1 193 ? 15.407 11.561 -30.449 1.00 92.88 193 THR A N 1
ATOM 1443 C CA . THR A 1 193 ? 15.017 11.443 -29.034 1.00 92.88 193 THR A CA 1
ATOM 1444 C C . THR A 1 193 ? 15.244 12.712 -28.217 1.00 92.88 193 THR A C 1
ATOM 1446 O O . THR A 1 193 ? 14.690 12.830 -27.126 1.00 92.88 193 THR A O 1
ATOM 1449 N N . ARG A 1 194 ? 16.049 13.664 -28.712 1.00 92.44 194 ARG A N 1
ATOM 1450 C CA . ARG A 1 194 ? 16.460 14.865 -27.960 1.00 92.44 194 ARG A CA 1
ATOM 1451 C C . ARG A 1 194 ? 15.280 15.685 -27.437 1.00 92.44 194 ARG A C 1
ATOM 1453 O O . ARG A 1 194 ? 15.359 16.193 -26.326 1.00 92.44 194 ARG A O 1
ATOM 1460 N N . GLY A 1 195 ? 14.196 15.783 -28.208 1.00 90.50 195 GLY A N 1
ATOM 1461 C CA . GLY A 1 195 ? 12.996 16.531 -27.814 1.00 90.50 195 GLY A CA 1
ATOM 1462 C C . GLY A 1 195 ? 12.241 15.937 -26.620 1.00 90.50 195 GLY A C 1
ATOM 1463 O O . GLY A 1 195 ? 11.554 16.673 -25.926 1.00 90.50 195 GLY A O 1
ATOM 1464 N N . PHE A 1 196 ? 12.395 14.636 -26.347 1.00 89.31 196 PHE A N 1
ATOM 1465 C CA . PHE A 1 196 ? 11.728 13.946 -25.232 1.00 89.31 196 PHE A CA 1
ATOM 1466 C C . PHE A 1 196 ? 12.574 13.896 -23.950 1.00 89.31 196 PHE A C 1
ATOM 1468 O O . PHE A 1 196 ? 12.072 13.542 -22.886 1.00 89.31 196 PHE A O 1
ATOM 1475 N N . LEU A 1 197 ? 13.870 14.201 -24.052 1.00 89.69 197 LEU A N 1
ATOM 1476 C CA . LEU A 1 197 ? 14.868 14.049 -22.988 1.00 89.69 197 LEU A CA 1
ATOM 1477 C C . LEU A 1 197 ? 15.372 15.423 -22.518 1.00 89.69 197 LEU A C 1
ATOM 1479 O O . LEU A 1 197 ? 16.577 15.670 -22.443 1.00 89.69 197 LEU A O 1
ATOM 1483 N N . THR A 1 198 ? 14.438 16.339 -22.261 1.00 87.00 198 THR A N 1
ATOM 1484 C CA . THR A 1 198 ? 14.709 17.661 -21.678 1.00 87.00 198 THR A CA 1
ATOM 1485 C C . THR A 1 198 ? 14.992 17.551 -20.175 1.00 87.00 198 THR A C 1
ATOM 1487 O O . THR A 1 198 ? 14.751 16.515 -19.560 1.00 87.00 198 THR A O 1
ATOM 1490 N N . GLN A 1 199 ? 15.516 18.618 -19.565 1.00 79.31 199 GLN A N 1
ATOM 1491 C CA . GLN A 1 199 ? 15.895 18.625 -18.145 1.00 79.31 199 GLN A CA 1
ATOM 1492 C C . GLN A 1 199 ? 14.714 18.359 -17.192 1.00 79.31 199 GLN A C 1
ATOM 1494 O O . GLN A 1 199 ? 14.911 17.746 -16.145 1.00 79.31 199 GLN A O 1
ATOM 1499 N N . ASP A 1 200 ? 13.505 18.771 -17.577 1.00 80.06 200 ASP A N 1
ATOM 1500 C CA . ASP A 1 200 ? 12.282 18.596 -16.783 1.00 80.06 200 ASP A CA 1
ATOM 1501 C C . ASP A 1 200 ? 11.535 17.291 -17.101 1.00 80.06 200 ASP A C 1
ATOM 1503 O O . ASP A 1 200 ? 10.520 16.983 -16.474 1.00 80.06 200 ASP A O 1
ATOM 1507 N N . SER A 1 201 ? 12.034 16.507 -18.063 1.00 80.88 201 SER A N 1
ATOM 1508 C CA . SER A 1 201 ? 11.393 15.264 -18.479 1.00 80.88 201 SER A CA 1
ATOM 1509 C C . SER A 1 201 ? 11.476 14.201 -17.376 1.00 80.88 201 SER A C 1
ATOM 1511 O O . SER A 1 201 ? 12.547 13.972 -16.803 1.00 80.88 201 SER A O 1
ATOM 1513 N N . PRO A 1 202 ? 10.385 13.462 -17.103 1.00 81.69 202 PRO A N 1
ATOM 1514 C CA . PRO A 1 202 ? 10.421 12.304 -16.209 1.00 81.69 202 PRO A CA 1
ATOM 1515 C C . PRO A 1 202 ? 11.196 11.109 -16.806 1.00 81.69 202 PRO A C 1
ATOM 1517 O O . PRO A 1 202 ? 11.399 10.093 -16.132 1.00 81.69 202 PRO A O 1
ATOM 1520 N N . LEU A 1 203 ? 11.616 11.188 -18.075 1.00 86.12 203 LEU A N 1
ATOM 1521 C CA . LEU A 1 203 ? 12.397 10.158 -18.752 1.00 86.12 203 LEU A CA 1
ATOM 1522 C C . LEU A 1 203 ? 13.888 10.289 -18.433 1.00 86.12 203 LEU A C 1
ATOM 1524 O O . LEU A 1 203 ? 14.516 11.309 -18.697 1.00 86.12 203 LEU A O 1
ATOM 1528 N N . ILE A 1 204 ? 14.494 9.194 -17.970 1.00 86.31 204 ILE A N 1
ATOM 1529 C CA . ILE A 1 204 ? 15.956 9.114 -17.831 1.00 86.31 204 ILE A CA 1
ATOM 1530 C C . ILE A 1 204 ? 16.625 8.724 -19.141 1.00 86.31 204 ILE A C 1
ATOM 1532 O O . ILE A 1 204 ? 17.757 9.140 -19.407 1.00 86.31 204 ILE A O 1
ATOM 1536 N N . ALA A 1 205 ? 15.988 7.830 -19.899 1.00 90.88 205 ALA A N 1
ATOM 1537 C CA . ALA A 1 205 ? 16.569 7.351 -21.136 1.00 90.88 205 ALA A CA 1
ATOM 1538 C C . ALA A 1 205 ? 15.542 6.778 -22.106 1.00 90.88 205 ALA A C 1
ATOM 1540 O O . ALA A 1 205 ? 14.584 6.109 -21.714 1.00 90.88 205 ALA A O 1
ATOM 1541 N N . LEU A 1 206 ? 15.847 6.924 -23.389 1.00 93.69 206 LEU A N 1
ATOM 1542 C CA . LEU A 1 206 ? 15.221 6.180 -24.476 1.00 93.69 206 LEU A CA 1
ATOM 1543 C C . LEU A 1 206 ? 16.273 5.276 -25.105 1.00 93.69 206 LEU A C 1
ATOM 1545 O O . LEU A 1 206 ? 17.427 5.673 -25.265 1.00 93.69 206 LEU A O 1
ATOM 1549 N N . GLY A 1 207 ? 15.905 4.036 -25.422 1.00 92.25 207 GLY A N 1
ATOM 1550 C CA . GLY A 1 207 ? 16.870 3.054 -25.890 1.00 92.25 207 GLY A CA 1
ATOM 1551 C C . GLY A 1 207 ? 16.313 2.057 -26.892 1.00 92.25 207 GLY A C 1
ATOM 1552 O O . GLY A 1 207 ? 15.149 1.657 -26.869 1.00 92.25 207 GLY A O 1
ATOM 1553 N N . LEU A 1 208 ? 17.206 1.596 -27.758 1.00 93.38 208 LEU A N 1
ATOM 1554 C CA . LEU A 1 208 ? 16.948 0.531 -28.707 1.00 93.38 208 LEU A CA 1
ATOM 1555 C C . LEU A 1 208 ? 17.736 -0.705 -28.281 1.00 93.38 208 LEU A C 1
ATOM 1557 O O . LEU A 1 208 ? 18.964 -0.724 -28.327 1.00 93.38 208 LEU A O 1
ATOM 1561 N N . THR A 1 209 ? 17.021 -1.749 -27.875 1.00 92.94 209 THR A N 1
ATOM 1562 C CA . THR A 1 209 ? 17.609 -3.048 -27.516 1.00 92.94 209 THR A CA 1
ATOM 1563 C C . THR A 1 209 ? 17.370 -4.031 -28.639 1.00 92.94 209 THR A C 1
ATOM 1565 O O . THR A 1 209 ? 16.250 -4.121 -29.132 1.00 92.94 209 THR A O 1
ATOM 1568 N N . LEU A 1 210 ? 18.401 -4.757 -29.058 1.00 90.31 210 LEU A N 1
ATOM 1569 C CA . LEU A 1 210 ? 18.338 -5.682 -30.177 1.00 90.31 210 LEU A CA 1
ATOM 1570 C C . LEU A 1 210 ? 18.571 -7.115 -29.692 1.00 90.31 210 LEU A C 1
ATOM 1572 O O . LEU A 1 210 ? 19.495 -7.372 -28.927 1.00 90.31 210 LEU A O 1
ATOM 1576 N N . ARG A 1 211 ? 17.757 -8.054 -30.186 1.00 90.69 211 ARG A N 1
ATOM 1577 C CA . ARG A 1 211 ? 18.067 -9.486 -30.116 1.00 90.69 211 ARG A CA 1
ATOM 1578 C C . ARG A 1 211 ? 19.296 -9.788 -30.977 1.00 90.69 211 ARG A C 1
ATOM 1580 O O . ARG A 1 211 ? 19.298 -9.376 -32.145 1.00 90.69 211 ARG A O 1
ATOM 1587 N N . VAL A 1 212 ? 20.280 -10.478 -30.407 1.00 89.31 212 VAL A N 1
ATOM 1588 C CA . VAL A 1 212 ? 21.552 -10.863 -31.034 1.00 89.31 212 VAL A CA 1
ATOM 1589 C C . VAL A 1 212 ? 21.828 -12.322 -30.690 1.00 89.31 212 VAL A C 1
ATOM 1591 O O . VAL A 1 212 ? 21.875 -12.669 -29.509 1.00 89.31 212 VAL A O 1
ATOM 1594 N N . ALA A 1 213 ? 21.983 -13.171 -31.705 1.00 91.69 213 ALA A N 1
ATOM 1595 C CA . ALA A 1 213 ? 22.379 -14.554 -31.483 1.00 91.69 213 ALA A CA 1
ATOM 1596 C C . ALA A 1 213 ? 23.787 -14.606 -30.889 1.00 91.69 213 ALA A C 1
ATOM 1598 O O . ALA A 1 213 ? 24.632 -13.781 -31.236 1.00 91.69 213 ALA A O 1
ATOM 1599 N N . ARG A 1 214 ? 24.054 -15.569 -30.003 1.00 90.75 214 ARG A N 1
ATOM 1600 C CA . ARG A 1 214 ? 25.359 -15.686 -29.326 1.00 90.75 214 ARG A CA 1
ATOM 1601 C C . ARG A 1 214 ? 26.524 -15.795 -30.317 1.00 90.75 214 ARG A C 1
ATOM 1603 O O . ARG A 1 214 ? 27.551 -15.164 -30.103 1.00 90.75 214 ARG A O 1
ATOM 1610 N N . ALA A 1 215 ? 26.318 -16.492 -31.435 1.00 93.12 215 ALA A N 1
ATOM 1611 C CA . ALA A 1 215 ? 27.291 -16.611 -32.523 1.00 93.12 215 ALA A CA 1
ATOM 1612 C C . ALA A 1 215 ? 27.520 -15.307 -33.319 1.00 93.12 215 ALA A C 1
ATOM 1614 O O . ALA A 1 215 ? 28.559 -15.148 -33.949 1.00 93.12 215 ALA A O 1
ATOM 1615 N N . ASP A 1 216 ? 26.579 -14.358 -33.284 1.00 93.31 216 ASP A N 1
ATOM 1616 C CA . ASP A 1 216 ? 26.640 -13.106 -34.053 1.00 93.31 216 ASP A CA 1
ATOM 1617 C C . ASP A 1 216 ? 27.200 -11.922 -33.246 1.00 93.31 216 ASP A C 1
ATOM 1619 O O . ASP A 1 216 ? 27.246 -10.797 -33.753 1.00 93.31 216 ASP A O 1
ATOM 1623 N N . VAL A 1 217 ? 27.601 -12.132 -31.987 1.00 93.06 217 VAL A N 1
ATOM 1624 C CA . VAL A 1 217 ? 28.024 -11.052 -31.078 1.00 93.06 217 VAL A CA 1
ATOM 1625 C C . VAL A 1 217 ? 29.216 -10.270 -31.633 1.00 93.06 217 VAL A C 1
ATOM 1627 O O . VAL A 1 217 ? 29.190 -9.039 -31.615 1.00 93.06 217 VAL A O 1
ATOM 1630 N N . ASP A 1 218 ? 30.217 -10.945 -32.198 1.00 94.88 218 ASP A N 1
ATOM 1631 C CA . ASP A 1 218 ? 31.403 -10.275 -32.747 1.00 94.88 218 ASP A CA 1
ATOM 1632 C C . ASP A 1 218 ? 31.056 -9.421 -33.965 1.00 94.88 218 ASP A C 1
ATOM 1634 O O . ASP A 1 218 ? 31.435 -8.250 -34.049 1.00 94.88 218 ASP A O 1
ATOM 1638 N N . ARG A 1 219 ? 30.229 -9.958 -34.870 1.00 94.00 219 ARG A N 1
ATOM 1639 C CA . ARG A 1 219 ? 29.704 -9.208 -36.018 1.00 94.00 219 ARG A CA 1
ATOM 1640 C C . ARG A 1 219 ? 28.872 -8.009 -35.569 1.00 94.00 219 ARG A C 1
ATOM 1642 O O . ARG A 1 219 ? 28.934 -6.941 -36.179 1.00 94.00 219 ARG A O 1
ATOM 1649 N N . PHE A 1 220 ? 28.075 -8.178 -34.520 1.00 91.25 220 PHE A N 1
ATOM 1650 C CA . PHE A 1 220 ? 27.243 -7.126 -33.957 1.00 91.25 220 PHE A CA 1
ATOM 1651 C C . PHE A 1 220 ? 28.075 -6.000 -33.329 1.00 91.25 220 PHE A C 1
ATOM 1653 O O . PHE A 1 220 ? 27.771 -4.827 -33.560 1.00 91.25 220 PHE A O 1
ATOM 1660 N N . ASN A 1 221 ? 29.143 -6.346 -32.605 1.00 94.44 221 ASN A N 1
ATOM 1661 C CA . ASN A 1 221 ? 30.097 -5.392 -32.044 1.00 94.44 221 ASN A CA 1
ATOM 1662 C C . ASN A 1 221 ? 30.862 -4.652 -33.154 1.00 94.44 221 ASN A C 1
ATOM 1664 O O . ASN A 1 221 ? 30.935 -3.425 -33.126 1.00 94.44 221 ASN A O 1
ATOM 1668 N N . ALA A 1 222 ? 31.343 -5.364 -34.179 1.00 92.81 222 ALA A N 1
ATOM 1669 C CA . ALA A 1 222 ? 32.019 -4.761 -35.330 1.00 92.81 222 ALA A CA 1
ATOM 1670 C C . ALA A 1 222 ? 31.105 -3.780 -36.086 1.00 92.81 222 ALA A C 1
ATOM 1672 O O . ALA A 1 222 ? 31.513 -2.669 -36.416 1.00 92.81 222 ALA A O 1
ATOM 1673 N N . ALA A 1 223 ? 29.832 -4.134 -36.285 1.00 89.00 223 ALA A N 1
ATOM 1674 C CA . ALA A 1 223 ? 28.849 -3.242 -36.899 1.00 89.00 223 ALA A CA 1
ATOM 1675 C C . ALA A 1 223 ? 28.539 -1.993 -36.049 1.00 89.00 223 ALA A C 1
ATOM 1677 O O . ALA A 1 223 ? 28.031 -1.006 -36.576 1.00 89.00 223 ALA A O 1
ATOM 1678 N N . ALA A 1 224 ? 28.806 -2.024 -34.740 1.00 90.38 224 ALA A N 1
ATOM 1679 C CA . ALA A 1 224 ? 28.654 -0.870 -33.858 1.00 90.38 224 ALA A CA 1
ATOM 1680 C C . ALA A 1 224 ? 29.855 0.085 -33.878 1.00 90.38 224 ALA A C 1
ATOM 1682 O O . ALA A 1 224 ? 29.706 1.234 -33.461 1.00 90.38 224 ALA A O 1
ATOM 1683 N N . ALA A 1 225 ? 31.007 -0.334 -34.417 1.00 87.31 225 ALA A N 1
ATOM 1684 C CA . ALA A 1 225 ? 32.175 0.534 -34.571 1.00 87.31 225 ALA A CA 1
ATOM 1685 C C . ALA A 1 225 ? 31.885 1.752 -35.468 1.00 87.31 225 ALA A C 1
ATOM 1687 O O . ALA A 1 225 ? 32.403 2.837 -35.213 1.00 87.31 225 ALA A O 1
ATOM 1688 N N . ALA A 1 226 ? 30.991 1.601 -36.453 1.00 88.38 226 ALA A N 1
ATOM 1689 C CA . ALA A 1 226 ? 30.571 2.677 -37.354 1.00 88.38 226 ALA A CA 1
ATOM 1690 C C . ALA A 1 226 ? 29.874 3.860 -36.646 1.00 88.38 226 ALA A C 1
ATOM 1692 O O . ALA A 1 226 ? 29.831 4.952 -37.200 1.00 88.38 226 ALA A O 1
ATOM 1693 N N . ASP A 1 227 ? 29.350 3.671 -35.429 1.00 88.94 227 ASP A N 1
ATOM 1694 C CA . ASP A 1 227 ? 28.696 4.732 -34.643 1.00 88.94 227 ASP A CA 1
ATOM 1695 C C . ASP A 1 227 ? 29.654 5.478 -33.688 1.00 88.94 227 ASP A C 1
ATOM 1697 O O . ASP A 1 227 ? 29.223 6.365 -32.941 1.00 88.94 227 ASP A O 1
ATOM 1701 N N . ALA A 1 228 ? 30.940 5.101 -33.673 1.00 91.06 228 ALA A N 1
ATOM 1702 C CA . ALA A 1 228 ? 32.010 5.778 -32.938 1.00 91.06 228 ALA A CA 1
ATOM 1703 C C . ALA A 1 228 ? 31.659 6.119 -31.469 1.00 91.06 228 ALA A C 1
ATOM 1705 O O . ALA A 1 228 ? 31.808 7.259 -31.016 1.00 91.06 228 ALA A O 1
ATOM 1706 N N . PHE A 1 229 ? 31.145 5.143 -30.706 1.00 91.56 229 PHE A N 1
ATOM 1707 C CA . PHE A 1 229 ? 30.835 5.343 -29.285 1.00 91.56 229 PHE A CA 1
ATOM 1708 C C . PHE A 1 229 ? 32.101 5.673 -28.473 1.00 91.56 229 PHE A C 1
ATOM 1710 O O . PHE A 1 229 ? 33.104 4.965 -28.606 1.00 91.56 229 PHE A O 1
ATOM 1717 N N . PRO A 1 230 ? 32.069 6.682 -27.580 1.00 86.81 230 PRO A N 1
ATOM 1718 C CA . PRO A 1 230 ? 33.166 6.940 -26.653 1.00 86.81 230 PRO A CA 1
ATOM 1719 C C . PRO A 1 230 ? 33.415 5.715 -25.763 1.00 86.81 230 PRO A C 1
ATOM 1721 O O . PRO A 1 230 ? 32.494 5.231 -25.109 1.00 86.81 230 PRO A O 1
ATOM 1724 N N . GLY A 1 231 ? 34.650 5.207 -25.748 1.00 85.38 231 GLY A N 1
ATOM 1725 C CA . GLY A 1 231 ? 35.011 3.982 -25.018 1.00 85.38 231 GLY A CA 1
ATOM 1726 C C . GLY A 1 231 ? 34.637 2.669 -25.723 1.00 85.38 231 GLY A C 1
ATOM 1727 O O . GLY A 1 231 ? 34.862 1.601 -25.161 1.00 85.38 231 GLY A O 1
ATOM 1728 N N . GLY A 1 232 ? 34.107 2.734 -26.949 1.00 90.94 232 GLY A N 1
ATOM 1729 C CA . GLY A 1 232 ? 33.747 1.569 -27.757 1.00 90.94 232 GLY A CA 1
ATOM 1730 C C . GLY A 1 232 ? 32.376 0.968 -27.431 1.00 90.94 232 GLY A C 1
ATOM 1731 O O . GLY A 1 232 ? 31.656 1.409 -26.534 1.00 90.94 232 GLY A O 1
ATOM 1732 N N . TYR A 1 233 ? 31.996 -0.055 -28.199 1.00 94.75 233 TYR A N 1
ATOM 1733 C CA . TYR A 1 233 ? 30.767 -0.822 -28.003 1.00 94.75 233 TYR A CA 1
ATOM 1734 C C . TYR A 1 233 ? 31.099 -2.290 -27.758 1.00 94.75 233 TYR A C 1
ATOM 1736 O O . TYR A 1 233 ? 31.822 -2.902 -28.539 1.00 94.75 233 TYR A O 1
ATOM 1744 N N . GLN A 1 234 ? 30.514 -2.869 -26.710 1.00 95.12 234 GLN A N 1
ATOM 1745 C CA . GLN A 1 234 ? 30.639 -4.295 -26.432 1.00 95.12 234 GLN A CA 1
ATOM 1746 C C . GLN A 1 234 ? 29.346 -4.841 -25.831 1.00 95.12 234 GLN A C 1
ATOM 1748 O O . GLN A 1 234 ? 28.970 -4.470 -24.711 1.00 95.12 234 GLN A O 1
ATOM 1753 N N . ALA A 1 235 ? 28.688 -5.742 -26.561 1.00 94.19 235 ALA A N 1
ATOM 1754 C CA . ALA A 1 235 ? 27.581 -6.526 -26.036 1.00 94.19 235 ALA A CA 1
ATOM 1755 C C . ALA A 1 235 ? 28.082 -7.505 -24.960 1.00 94.19 235 ALA A C 1
ATOM 1757 O O . ALA A 1 235 ? 29.017 -8.266 -25.205 1.00 94.19 235 ALA A O 1
ATOM 1758 N N . ARG A 1 236 ? 27.489 -7.467 -23.760 1.00 94.25 236 ARG A N 1
ATOM 1759 C CA . ARG A 1 236 ? 27.949 -8.260 -22.607 1.00 94.25 236 ARG A CA 1
ATOM 1760 C C . ARG A 1 236 ? 26.834 -8.603 -21.628 1.00 94.25 236 ARG A C 1
ATOM 1762 O O . ARG A 1 236 ? 25.901 -7.823 -21.433 1.00 94.25 236 ARG A O 1
ATOM 1769 N N . ASP A 1 237 ? 26.987 -9.731 -20.946 1.00 94.19 237 ASP A N 1
ATOM 1770 C CA . ASP A 1 237 ? 26.148 -10.095 -19.806 1.00 94.19 237 ASP A CA 1
ATOM 1771 C C . ASP A 1 237 ? 26.526 -9.258 -18.575 1.00 94.19 237 ASP A C 1
ATOM 1773 O O . ASP A 1 237 ? 27.703 -9.085 -18.256 1.00 94.19 237 ASP A O 1
ATOM 1777 N N . ARG A 1 238 ? 25.525 -8.704 -17.882 1.00 89.06 238 ARG A N 1
ATOM 1778 C CA . ARG A 1 238 ? 25.731 -8.024 -16.595 1.00 89.06 238 ARG A CA 1
ATOM 1779 C C . ARG A 1 238 ? 25.630 -9.055 -15.472 1.00 89.06 238 ARG A C 1
ATOM 1781 O O . ARG A 1 238 ? 24.649 -9.789 -15.423 1.00 89.06 238 ARG A O 1
ATOM 1788 N N . LEU A 1 239 ? 26.636 -9.086 -14.596 1.00 86.75 239 LEU A N 1
ATOM 1789 C CA . LEU A 1 239 ? 26.770 -10.049 -13.497 1.00 86.75 239 LEU A CA 1
ATOM 1790 C C . LEU A 1 239 ? 26.941 -9.326 -12.149 1.00 86.75 239 LEU A C 1
ATOM 1792 O O . LEU A 1 239 ? 28.016 -9.345 -11.554 1.00 86.75 239 LEU A O 1
ATOM 1796 N N . ARG A 1 240 ? 25.898 -8.636 -11.678 1.00 86.62 240 ARG A N 1
ATOM 1797 C CA . ARG A 1 240 ? 25.821 -8.100 -10.306 1.00 86.62 240 ARG A CA 1
ATOM 1798 C C . ARG A 1 240 ? 25.100 -9.083 -9.377 1.00 86.62 240 ARG A C 1
ATOM 1800 O O . ARG A 1 240 ? 24.455 -10.024 -9.834 1.00 86.62 240 ARG A O 1
ATOM 1807 N N . ALA A 1 241 ? 25.180 -8.853 -8.067 1.00 81.81 241 ALA A N 1
ATOM 1808 C CA . ALA A 1 241 ? 24.370 -9.593 -7.101 1.00 81.81 241 ALA A CA 1
ATOM 1809 C C . ALA A 1 241 ? 22.872 -9.461 -7.448 1.00 81.81 241 ALA A C 1
ATOM 1811 O O . ALA A 1 241 ? 22.375 -8.351 -7.632 1.00 81.81 241 ALA A O 1
ATOM 1812 N N . GLY A 1 242 ? 22.176 -10.594 -7.572 1.00 84.81 242 GLY A N 1
ATOM 1813 C CA . GLY A 1 242 ? 20.767 -10.656 -7.981 1.00 84.81 242 GLY A CA 1
ATOM 1814 C C . GLY A 1 242 ? 20.517 -10.703 -9.496 1.00 84.81 242 GLY A C 1
ATOM 1815 O O . GLY A 1 242 ? 19.374 -10.910 -9.900 1.00 84.81 242 GLY A O 1
ATOM 1816 N N . ASP A 1 243 ? 21.547 -10.556 -10.337 1.00 91.12 243 ASP A N 1
ATOM 1817 C CA . ASP A 1 243 ? 21.416 -10.783 -11.779 1.00 91.12 243 ASP A CA 1
ATOM 1818 C C . ASP A 1 243 ? 21.384 -12.297 -12.087 1.00 91.12 243 ASP A C 1
ATOM 1820 O O . ASP A 1 243 ? 22.009 -13.124 -11.419 1.00 91.12 243 ASP A O 1
ATOM 1824 N N . LEU A 1 244 ? 20.650 -12.663 -13.134 1.00 89.94 244 LEU A N 1
ATOM 1825 C CA . LEU A 1 244 ? 20.571 -14.009 -13.687 1.00 89.94 244 LEU A CA 1
ATOM 1826 C C . LEU A 1 244 ? 21.773 -14.292 -14.587 1.00 89.94 244 LEU A C 1
ATOM 1828 O O . LEU A 1 244 ? 22.262 -13.408 -15.291 1.00 89.94 244 LEU A O 1
ATOM 1832 N N . ARG A 1 245 ? 22.176 -15.564 -14.647 1.00 91.44 245 ARG A N 1
ATOM 1833 C CA . ARG A 1 245 ? 23.069 -16.087 -15.687 1.00 91.44 245 ARG A CA 1
ATOM 1834 C C . ARG A 1 245 ? 22.216 -16.742 -16.777 1.00 91.44 245 ARG A C 1
ATOM 1836 O O . ARG A 1 245 ? 21.651 -17.802 -16.515 1.00 91.44 245 ARG A O 1
ATOM 1843 N N . PRO A 1 246 ? 22.063 -16.119 -17.959 1.00 86.88 246 PRO A N 1
ATOM 1844 C CA . PRO A 1 246 ? 21.351 -16.734 -19.071 1.00 86.88 246 PRO A CA 1
ATOM 1845 C C . PRO A 1 246 ? 22.067 -18.019 -19.519 1.00 86.88 246 PRO A C 1
ATOM 1847 O O . PRO A 1 246 ? 23.296 -18.077 -19.414 1.00 86.88 246 PRO A O 1
ATOM 1850 N N . PRO A 1 247 ? 21.345 -19.019 -20.053 1.00 89.69 247 PRO A N 1
ATOM 1851 C CA . PRO A 1 247 ? 21.954 -20.140 -20.759 1.00 89.69 247 PRO A CA 1
ATOM 1852 C C . PRO A 1 247 ? 22.921 -19.668 -21.854 1.00 89.69 247 PRO A C 1
ATOM 1854 O O . PRO A 1 247 ? 22.727 -18.611 -22.463 1.00 89.69 247 PRO A O 1
ATOM 1857 N N . ALA A 1 248 ? 23.976 -20.448 -22.096 1.00 83.81 248 ALA A N 1
ATOM 1858 C CA . ALA A 1 248 ? 25.050 -20.080 -23.020 1.00 83.81 248 ALA A CA 1
ATOM 1859 C C . ALA A 1 248 ? 24.581 -19.967 -24.482 1.00 83.81 248 ALA A C 1
ATOM 1861 O O . ALA A 1 248 ? 25.170 -19.222 -25.262 1.00 83.81 248 ALA A O 1
ATOM 1862 N N . ASP A 1 249 ? 23.515 -20.681 -24.831 1.00 86.94 249 ASP A N 1
ATOM 1863 C CA . ASP A 1 249 ? 22.851 -20.715 -26.131 1.00 86.94 249 ASP A CA 1
ATOM 1864 C C . ASP A 1 249 ? 21.704 -19.694 -26.254 1.00 86.94 249 ASP A C 1
ATOM 1866 O O . ASP A 1 249 ? 21.192 -19.466 -27.349 1.00 86.94 249 ASP A O 1
ATOM 1870 N N . GLU A 1 250 ? 21.308 -19.030 -25.161 1.00 89.94 250 GLU A N 1
ATOM 1871 C CA . GLU A 1 250 ? 20.239 -18.033 -25.193 1.00 89.94 250 GLU A CA 1
ATOM 1872 C C . GLU A 1 250 ? 20.720 -16.720 -25.831 1.00 89.94 250 GLU A C 1
ATOM 1874 O O . GLU A 1 250 ? 21.658 -16.073 -25.352 1.00 89.94 250 GLU A O 1
ATOM 1879 N N . ASP A 1 251 ? 20.016 -16.278 -26.876 1.00 89.25 251 ASP A N 1
ATOM 1880 C CA . ASP A 1 251 ? 20.255 -14.996 -27.540 1.00 89.25 251 ASP A CA 1
ATOM 1881 C C . ASP A 1 251 ? 20.261 -13.809 -26.568 1.00 89.25 251 ASP A C 1
ATOM 1883 O O . ASP A 1 251 ? 19.359 -13.628 -25.741 1.00 89.25 251 ASP A O 1
ATOM 1887 N N . MET A 1 252 ? 21.226 -12.911 -26.751 1.00 89.25 252 MET A N 1
ATOM 1888 C CA . MET A 1 252 ? 21.295 -11.666 -26.000 1.00 89.25 252 MET A CA 1
ATOM 1889 C C . MET A 1 252 ? 20.173 -10.710 -26.411 1.00 89.25 252 MET A C 1
ATOM 1891 O O . MET A 1 252 ? 19.799 -10.615 -27.580 1.00 89.25 252 MET A O 1
ATOM 1895 N N . MET A 1 253 ? 19.690 -9.921 -25.454 1.00 91.06 253 MET A N 1
ATOM 1896 C CA . MET A 1 253 ? 18.963 -8.677 -25.709 1.00 91.06 253 MET A CA 1
ATOM 1897 C C . MET A 1 253 ? 19.882 -7.513 -25.346 1.00 91.06 253 MET A C 1
ATOM 1899 O O . MET A 1 253 ? 19.844 -7.006 -24.228 1.00 91.06 253 MET A O 1
ATOM 1903 N N . ALA A 1 254 ? 20.751 -7.119 -26.274 1.00 92.12 254 ALA A N 1
ATOM 1904 C CA . ALA A 1 254 ? 21.783 -6.117 -26.029 1.00 92.12 254 ALA A CA 1
ATOM 1905 C C . ALA A 1 254 ? 21.278 -4.699 -26.333 1.00 92.12 254 ALA A C 1
ATOM 1907 O O . ALA A 1 254 ? 20.684 -4.445 -27.386 1.00 92.12 254 ALA A O 1
ATOM 1908 N N . ILE A 1 255 ? 21.528 -3.752 -25.426 1.00 94.00 255 ILE A N 1
ATOM 1909 C CA . ILE A 1 255 ? 21.229 -2.329 -25.651 1.00 94.00 255 ILE A CA 1
ATOM 1910 C C . ILE A 1 255 ? 22.154 -1.803 -26.759 1.00 94.00 255 ILE A C 1
ATOM 1912 O O . ILE A 1 255 ? 23.364 -1.699 -26.562 1.00 94.00 255 ILE A O 1
ATOM 1916 N N . ARG A 1 256 ? 21.604 -1.484 -27.936 1.00 92.88 256 ARG A N 1
ATOM 1917 C CA . ARG A 1 256 ? 22.357 -1.008 -29.110 1.00 92.88 256 ARG A CA 1
ATOM 1918 C C . ARG A 1 256 ? 22.509 0.504 -29.158 1.00 92.88 256 ARG A C 1
ATOM 1920 O O . ARG A 1 256 ? 23.569 0.978 -29.553 1.00 92.88 256 ARG A O 1
ATOM 1927 N N . LEU A 1 257 ? 21.451 1.224 -28.794 1.00 93.38 257 LEU A N 1
ATOM 1928 C CA . LEU A 1 257 ? 21.416 2.684 -28.695 1.00 93.38 257 LEU A CA 1
ATOM 1929 C C . LEU A 1 257 ? 20.752 3.060 -27.375 1.00 93.38 257 LEU A C 1
ATOM 1931 O O . LEU A 1 257 ? 19.810 2.387 -26.947 1.00 93.38 257 LEU A O 1
ATOM 1935 N N . ILE A 1 258 ? 21.242 4.113 -26.733 1.00 93.38 258 ILE A N 1
ATOM 1936 C CA . ILE A 1 258 ? 20.644 4.668 -25.522 1.00 93.38 258 ILE A CA 1
ATOM 1937 C C . ILE A 1 258 ? 21.000 6.146 -25.405 1.00 93.38 258 ILE A C 1
ATOM 1939 O O . ILE A 1 258 ? 22.168 6.507 -25.514 1.00 93.38 258 ILE A O 1
ATOM 1943 N N . GLU A 1 259 ? 19.995 6.980 -25.167 1.00 93.00 259 GLU A N 1
ATOM 1944 C CA . GLU A 1 259 ? 20.144 8.430 -25.063 1.00 93.00 259 GLU A CA 1
ATOM 1945 C C . GLU A 1 259 ? 19.496 8.963 -23.777 1.00 93.00 259 GLU A C 1
ATOM 1947 O O . GLU A 1 259 ? 18.486 8.397 -23.355 1.00 93.00 259 GLU A O 1
ATOM 1952 N N . PRO A 1 260 ? 20.050 10.023 -23.148 1.00 92.69 260 PRO A N 1
ATOM 1953 C CA . PRO A 1 260 ? 21.310 10.671 -23.512 1.00 92.69 260 PRO A CA 1
ATOM 1954 C C . PRO A 1 260 ? 22.510 9.780 -23.159 1.00 92.69 260 PRO A C 1
ATOM 1956 O O . PRO A 1 260 ? 22.582 9.226 -22.053 1.00 92.69 260 PRO A O 1
ATOM 1959 N N . LEU A 1 261 ? 23.461 9.637 -24.085 1.00 90.56 261 LEU A N 1
ATOM 1960 C CA . LEU A 1 261 ? 24.608 8.744 -23.896 1.00 90.56 261 LEU A CA 1
ATOM 1961 C C . LEU A 1 261 ? 25.486 9.144 -22.698 1.00 90.56 261 LEU A C 1
ATOM 1963 O O . LEU A 1 261 ? 25.966 8.270 -21.978 1.00 90.56 261 LEU A O 1
ATOM 1967 N N . SER A 1 262 ? 25.647 10.446 -22.439 1.00 89.69 262 SER A N 1
ATOM 1968 C CA . SER A 1 262 ? 26.483 10.989 -21.354 1.00 89.69 262 SER A CA 1
ATOM 1969 C C . SER A 1 262 ? 26.142 10.412 -19.976 1.00 89.69 262 SER A C 1
ATOM 1971 O O . SER A 1 262 ? 27.037 10.099 -19.196 1.00 89.69 262 SER A O 1
ATOM 1973 N N . ARG A 1 263 ? 24.848 10.218 -19.694 1.00 86.75 263 ARG A N 1
ATOM 1974 C CA . ARG A 1 263 ? 24.355 9.635 -18.437 1.00 86.75 263 ARG A CA 1
ATOM 1975 C C . ARG A 1 263 ? 24.287 8.107 -18.484 1.00 86.75 263 ARG A C 1
ATOM 1977 O O . ARG A 1 263 ? 24.346 7.459 -17.446 1.00 86.75 263 ARG A O 1
ATOM 1984 N N . ASN A 1 264 ? 24.120 7.520 -19.668 1.00 89.31 264 ASN A N 1
ATOM 1985 C CA . ASN A 1 264 ? 23.710 6.122 -19.824 1.00 89.31 264 ASN A CA 1
ATOM 1986 C C . ASN A 1 264 ? 24.779 5.197 -20.437 1.00 89.31 264 ASN A C 1
ATOM 1988 O O . ASN A 1 264 ? 24.486 4.029 -20.703 1.00 89.31 264 ASN A O 1
ATOM 1992 N N . ALA A 1 265 ? 26.011 5.676 -20.629 1.00 90.69 265 ALA A N 1
ATOM 1993 C CA . ALA A 1 265 ? 27.091 4.939 -21.290 1.00 90.69 265 ALA A CA 1
ATOM 1994 C C . ALA A 1 265 ? 27.359 3.545 -20.691 1.00 90.69 265 ALA A C 1
ATOM 1996 O O . ALA A 1 265 ? 27.562 2.583 -21.425 1.00 90.69 265 ALA A O 1
ATOM 1997 N N . SER A 1 266 ? 27.281 3.379 -19.368 1.00 89.25 266 SER A N 1
ATOM 1998 C CA . SER A 1 266 ? 27.525 2.078 -18.721 1.00 89.25 266 SER A CA 1
ATOM 1999 C C . SER A 1 266 ? 26.429 1.034 -18.975 1.00 89.25 266 SER A C 1
ATOM 2001 O O . SER A 1 266 ? 26.670 -0.161 -18.788 1.00 89.25 266 SER A O 1
ATOM 2003 N N . ALA A 1 267 ? 25.241 1.453 -19.424 1.00 90.50 267 ALA A N 1
ATOM 2004 C CA . ALA A 1 267 ? 24.171 0.555 -19.849 1.00 90.50 267 ALA A CA 1
ATOM 2005 C C . ALA A 1 267 ? 24.309 0.117 -21.320 1.00 90.50 267 ALA A C 1
ATOM 2007 O O . ALA A 1 267 ? 23.642 -0.834 -21.726 1.00 90.50 267 ALA A O 1
ATOM 2008 N N . LEU A 1 268 ? 25.156 0.776 -22.116 1.00 93.12 268 LEU A N 1
ATOM 2009 C CA . LEU A 1 268 ? 25.389 0.425 -23.515 1.00 93.12 268 LEU A CA 1
ATOM 2010 C C . LEU A 1 268 ? 25.973 -0.995 -23.627 1.00 93.12 268 LEU A C 1
ATOM 2012 O O . LEU A 1 268 ? 26.899 -1.362 -22.899 1.00 93.12 268 LEU A O 1
ATOM 2016 N N . GLY A 1 269 ? 25.399 -1.804 -24.521 1.00 92.75 269 GLY A N 1
ATOM 2017 C CA . GLY A 1 269 ? 25.799 -3.195 -24.750 1.00 92.75 269 GLY A CA 1
ATOM 2018 C C . GLY A 1 269 ? 25.337 -4.194 -23.685 1.00 92.75 269 GLY A C 1
ATOM 2019 O O . GLY A 1 269 ? 25.472 -5.398 -23.881 1.00 92.75 269 GLY A O 1
ATOM 2020 N N . VAL A 1 270 ? 24.740 -3.752 -22.575 1.00 94.44 270 VAL A N 1
ATOM 2021 C CA . VAL A 1 270 ? 24.270 -4.679 -21.537 1.00 94.44 270 VAL A CA 1
ATOM 2022 C C . VAL A 1 270 ? 23.156 -5.578 -22.080 1.00 94.44 270 VAL A C 1
ATOM 2024 O O . VAL A 1 270 ? 22.171 -5.085 -22.637 1.00 94.44 270 VAL A O 1
ATOM 2027 N N . ASN A 1 271 ? 23.299 -6.890 -21.875 1.00 94.12 271 ASN A N 1
ATOM 2028 C CA . ASN A 1 271 ? 22.245 -7.866 -22.099 1.00 94.12 271 ASN A CA 1
ATOM 2029 C C . ASN A 1 271 ? 21.189 -7.745 -20.996 1.00 94.12 271 ASN A C 1
ATOM 2031 O O . ASN A 1 271 ? 21.397 -8.165 -19.861 1.00 94.12 271 ASN A O 1
ATOM 2035 N N . VAL A 1 272 ? 20.024 -7.196 -21.328 1.00 92.38 272 VAL A N 1
ATOM 2036 C CA . VAL A 1 272 ? 18.958 -6.972 -20.341 1.00 92.38 272 VAL A CA 1
ATOM 2037 C C . VAL A 1 272 ? 18.284 -8.264 -19.868 1.00 92.38 272 VAL A C 1
ATOM 2039 O O . VAL A 1 272 ? 17.595 -8.233 -18.853 1.00 92.38 272 VAL A O 1
ATOM 2042 N N . ARG A 1 273 ? 18.506 -9.411 -20.535 1.00 91.56 273 ARG A N 1
ATOM 2043 C CA . ARG A 1 273 ? 18.014 -10.720 -20.059 1.00 91.56 273 ARG A CA 1
ATOM 2044 C C . ARG A 1 273 ? 18.689 -11.189 -18.770 1.00 91.56 273 ARG A C 1
ATOM 2046 O O . ARG A 1 273 ? 18.140 -12.063 -18.105 1.00 91.56 273 ARG A O 1
ATOM 2053 N N . THR A 1 274 ? 19.842 -10.623 -18.406 1.00 93.62 274 THR A N 1
ATOM 2054 C CA . THR A 1 274 ? 20.483 -10.926 -17.120 1.00 93.62 274 THR A CA 1
ATOM 2055 C C . THR A 1 274 ? 19.777 -10.244 -15.948 1.00 93.62 274 THR A C 1
ATOM 2057 O O . THR A 1 274 ? 19.999 -10.613 -14.806 1.00 93.62 274 THR A O 1
ATOM 2060 N N . ILE A 1 275 ? 18.893 -9.271 -16.185 1.00 92.94 275 ILE A N 1
ATOM 2061 C CA . ILE A 1 275 ? 18.198 -8.543 -15.119 1.00 92.94 275 ILE A CA 1
ATOM 2062 C C . ILE A 1 275 ? 16.803 -9.169 -14.929 1.00 92.94 275 ILE A C 1
ATOM 2064 O O . ILE A 1 275 ? 15.987 -9.060 -15.849 1.00 92.94 275 ILE A O 1
ATOM 2068 N N . PRO A 1 276 ? 16.469 -9.769 -13.764 1.00 92.44 276 PRO A N 1
ATOM 2069 C CA . PRO A 1 276 ? 15.206 -10.495 -13.577 1.00 92.44 276 PRO A CA 1
ATOM 2070 C C . PRO A 1 276 ? 13.957 -9.669 -13.920 1.00 92.44 276 PRO A C 1
ATOM 2072 O O . PRO A 1 276 ? 13.099 -10.111 -14.684 1.00 92.44 276 PRO A O 1
ATOM 2075 N N . GLY A 1 277 ? 13.882 -8.433 -13.407 1.00 91.12 277 GLY A N 1
ATOM 2076 C CA . GLY A 1 277 ? 12.742 -7.538 -13.637 1.00 91.12 277 GLY A CA 1
ATOM 2077 C C . GLY A 1 277 ? 12.578 -7.128 -15.103 1.00 91.12 277 GLY A C 1
ATOM 2078 O O . GLY A 1 277 ? 11.455 -7.050 -15.600 1.00 91.12 277 GLY A O 1
ATOM 2079 N N . ALA A 1 278 ? 13.688 -6.915 -15.815 1.00 91.31 278 ALA A N 1
ATOM 2080 C CA . ALA A 1 278 ? 13.670 -6.617 -17.244 1.00 91.31 278 ALA A CA 1
ATOM 2081 C C . ALA A 1 278 ? 13.277 -7.847 -18.069 1.00 91.31 278 ALA A C 1
ATOM 2083 O O . ALA A 1 278 ? 12.434 -7.740 -18.957 1.00 91.31 278 ALA A O 1
ATOM 2084 N N . ARG A 1 279 ? 13.843 -9.019 -17.753 1.00 92.31 279 ARG A N 1
ATOM 2085 C CA . ARG A 1 279 ? 13.542 -10.287 -18.426 1.00 92.31 279 ARG A CA 1
ATOM 2086 C C . ARG A 1 279 ? 12.045 -10.595 -18.385 1.00 92.31 279 ARG A C 1
ATOM 2088 O O . ARG A 1 279 ? 11.442 -10.773 -19.441 1.00 92.31 279 ARG A O 1
ATOM 2095 N N . ALA A 1 280 ? 11.440 -10.559 -17.197 1.00 93.44 280 ALA A N 1
ATOM 2096 C CA . ALA A 1 280 ? 10.009 -10.809 -17.026 1.00 93.44 280 ALA A CA 1
ATOM 2097 C C . ALA A 1 280 ? 9.140 -9.808 -17.811 1.00 93.44 280 ALA A C 1
ATOM 2099 O O . ALA A 1 280 ? 8.154 -10.189 -18.446 1.00 93.44 280 ALA A O 1
ATOM 2100 N N . ALA A 1 281 ? 9.519 -8.525 -17.814 1.00 91.06 281 ALA A N 1
ATOM 2101 C CA . ALA A 1 281 ? 8.802 -7.489 -18.555 1.00 91.06 281 ALA A CA 1
ATOM 2102 C C . ALA A 1 281 ? 8.890 -7.692 -20.072 1.00 91.06 281 ALA A C 1
ATOM 2104 O O . ALA A 1 281 ? 7.880 -7.571 -20.759 1.00 91.06 281 ALA A O 1
ATOM 2105 N N . ILE A 1 282 ? 10.068 -8.044 -20.593 1.00 88.81 282 ILE A N 1
ATOM 2106 C CA . ILE A 1 282 ? 10.294 -8.311 -22.019 1.00 88.81 282 ILE A CA 1
ATOM 2107 C C . ILE A 1 282 ? 9.501 -9.534 -22.471 1.00 88.81 282 ILE A C 1
ATOM 2109 O O . ILE A 1 282 ? 8.828 -9.477 -23.500 1.00 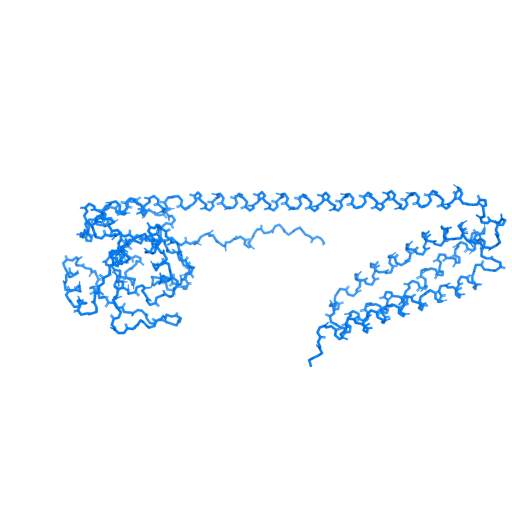88.81 282 ILE A O 1
ATOM 2113 N N . GLU A 1 283 ? 9.546 -10.629 -21.710 1.00 90.12 283 GLU A N 1
ATOM 2114 C CA . GLU A 1 283 ? 8.792 -11.849 -22.014 1.00 90.12 283 GLU A CA 1
ATOM 2115 C C . GLU A 1 283 ? 7.282 -11.564 -22.056 1.00 90.12 283 GLU A C 1
ATOM 2117 O O . GLU A 1 283 ? 6.598 -11.959 -23.005 1.00 90.12 283 GLU A O 1
ATOM 2122 N N . LYS A 1 284 ? 6.773 -10.786 -21.093 1.00 90.25 284 LYS A N 1
ATOM 2123 C CA . LYS A 1 284 ? 5.364 -10.377 -21.036 1.00 90.25 284 LYS A CA 1
ATOM 2124 C C . LYS A 1 284 ? 4.977 -9.379 -22.134 1.00 90.25 284 LYS A C 1
ATOM 2126 O O . LYS A 1 284 ? 3.906 -9.510 -22.720 1.00 90.25 284 LYS A O 1
ATOM 2131 N N . ALA A 1 285 ? 5.826 -8.400 -22.446 1.00 87.19 285 ALA A N 1
ATOM 2132 C CA . ALA A 1 285 ? 5.600 -7.460 -23.547 1.00 87.19 285 ALA A CA 1
ATOM 2133 C C . ALA A 1 285 ? 5.506 -8.204 -24.883 1.00 87.19 285 ALA A C 1
ATOM 2135 O O . ALA A 1 285 ? 4.593 -7.968 -25.670 1.00 87.19 285 ALA A O 1
ATOM 2136 N N . THR A 1 286 ? 6.413 -9.158 -25.098 1.00 84.06 286 THR A N 1
ATOM 2137 C CA . THR A 1 286 ? 6.476 -9.992 -26.304 1.00 84.06 286 THR A CA 1
ATOM 2138 C C . THR A 1 286 ? 5.239 -10.881 -26.446 1.00 84.06 286 THR A C 1
ATOM 2140 O O . THR A 1 286 ? 4.695 -11.010 -27.540 1.00 84.06 286 THR A O 1
ATOM 2143 N N . SER A 1 287 ? 4.758 -11.487 -25.354 1.00 85.94 287 SER A N 1
ATOM 2144 C CA . SER A 1 287 ? 3.570 -12.349 -25.406 1.00 85.94 287 SER A CA 1
ATOM 2145 C C . SER A 1 287 ? 2.275 -11.563 -25.627 1.00 85.94 287 SER A C 1
ATOM 2147 O O . SER A 1 287 ? 1.411 -12.021 -26.375 1.00 85.94 287 SER A O 1
ATOM 2149 N N . LEU A 1 288 ? 2.155 -10.376 -25.023 1.00 86.81 288 LEU A N 1
ATOM 2150 C CA . LEU A 1 288 ? 0.961 -9.531 -25.114 1.00 86.81 288 LEU A CA 1
ATOM 2151 C C . LEU A 1 288 ? 0.944 -8.607 -26.339 1.00 86.81 288 LEU A C 1
ATOM 2153 O O . LEU A 1 288 ? -0.115 -8.096 -26.689 1.00 86.81 288 LEU A O 1
ATOM 2157 N N . GLY A 1 289 ? 2.093 -8.341 -26.965 1.00 83.38 289 GLY A N 1
ATOM 2158 C CA . GLY A 1 289 ? 2.198 -7.426 -28.105 1.00 83.38 289 GLY A CA 1
ATOM 2159 C C . GLY A 1 289 ? 1.944 -5.951 -27.781 1.00 83.38 289 GLY A C 1
ATOM 2160 O O . GLY A 1 289 ? 1.681 -5.174 -28.692 1.00 83.38 289 GLY A O 1
ATOM 2161 N N . ARG A 1 290 ? 2.030 -5.554 -26.507 1.00 86.62 290 ARG A N 1
ATOM 2162 C CA . ARG A 1 290 ? 1.786 -4.181 -26.029 1.00 86.62 290 ARG A CA 1
ATOM 2163 C C . ARG A 1 290 ? 2.874 -3.728 -25.046 1.00 86.62 290 ARG A C 1
ATOM 2165 O O . ARG A 1 290 ? 3.586 -4.592 -24.529 1.00 86.62 290 ARG A O 1
ATOM 2172 N N . PRO A 1 291 ? 3.007 -2.417 -24.764 1.00 88.19 291 PRO A N 1
ATOM 2173 C CA . PRO A 1 291 ? 3.954 -1.921 -23.771 1.00 88.19 291 PRO A CA 1
ATOM 2174 C C . PRO A 1 291 ? 3.733 -2.544 -22.384 1.00 88.19 291 PRO A C 1
ATOM 2176 O O . PRO A 1 291 ? 2.595 -2.665 -21.928 1.00 88.19 291 PRO A O 1
ATOM 2179 N N . VAL A 1 292 ? 4.814 -2.933 -21.704 1.00 90.19 292 VAL A N 1
ATOM 2180 C CA . VAL A 1 292 ? 4.782 -3.488 -20.340 1.00 90.19 292 VAL A CA 1
ATOM 2181 C C . VAL A 1 292 ? 5.897 -2.875 -19.500 1.00 90.19 292 VAL A C 1
ATOM 2183 O O . VAL A 1 292 ? 7.058 -2.866 -19.904 1.00 90.19 292 VAL A O 1
ATOM 2186 N N . ALA A 1 293 ? 5.540 -2.390 -18.311 1.00 91.25 293 ALA A N 1
ATOM 2187 C CA . ALA A 1 293 ? 6.487 -1.918 -17.310 1.00 91.25 293 ALA A CA 1
ATOM 2188 C C . ALA A 1 293 ? 7.120 -3.086 -16.535 1.00 91.25 293 ALA A C 1
ATOM 2190 O O . ALA A 1 293 ? 6.455 -4.075 -16.219 1.00 91.25 293 ALA A O 1
ATOM 2191 N N . SER A 1 294 ? 8.401 -2.960 -16.202 1.00 90.56 294 SER A N 1
ATOM 2192 C CA . SER A 1 294 ? 9.097 -3.866 -15.292 1.00 90.56 294 SER A CA 1
ATOM 2193 C C . SER A 1 294 ? 8.733 -3.613 -13.833 1.00 90.56 294 SER A C 1
ATOM 2195 O O . SER A 1 294 ? 8.298 -2.524 -13.461 1.00 90.56 294 SER A O 1
ATOM 2197 N N . ALA A 1 295 ? 9.019 -4.593 -12.974 1.00 88.00 295 ALA A N 1
ATOM 2198 C CA . ALA A 1 295 ? 9.248 -4.291 -11.566 1.00 88.00 295 ALA A CA 1
ATOM 2199 C C . ALA A 1 295 ? 10.412 -3.293 -11.431 1.00 88.00 295 ALA A C 1
ATOM 2201 O O . ALA A 1 295 ? 11.255 -3.178 -12.329 1.00 88.00 295 ALA A O 1
ATOM 2202 N N . ALA A 1 296 ? 10.456 -2.570 -10.318 1.00 86.56 296 ALA A N 1
ATOM 2203 C CA . ALA A 1 296 ? 11.521 -1.620 -10.052 1.00 86.56 296 ALA A CA 1
ATOM 2204 C C . ALA A 1 296 ? 12.851 -2.382 -9.844 1.00 86.56 296 ALA A C 1
ATOM 2206 O O . ALA A 1 296 ? 12.900 -3.336 -9.068 1.00 86.56 296 ALA A O 1
ATOM 2207 N N . PHE A 1 297 ? 13.921 -2.006 -10.552 1.00 84.25 297 PHE A N 1
ATOM 2208 C CA . PHE A 1 297 ? 15.244 -2.632 -10.408 1.00 84.25 297 PHE A CA 1
ATOM 2209 C C . PHE A 1 297 ? 16.380 -1.607 -10.475 1.00 84.25 297 PHE A C 1
ATOM 2211 O O . PHE A 1 297 ? 16.220 -0.513 -11.020 1.00 84.25 297 PHE A O 1
ATOM 2218 N N . GLN A 1 298 ? 17.549 -1.967 -9.936 1.00 83.50 298 GLN A N 1
ATOM 2219 C CA . GLN A 1 298 ? 18.720 -1.092 -9.962 1.00 83.50 298 GLN A CA 1
ATOM 2220 C C . GLN A 1 298 ? 19.229 -0.900 -11.394 1.00 83.50 298 GLN A C 1
ATOM 2222 O O . GLN A 1 298 ? 19.683 -1.843 -12.065 1.00 83.50 298 GLN A O 1
ATOM 2227 N N . LEU A 1 299 ? 19.200 0.348 -11.847 1.00 81.38 299 LEU A N 1
ATOM 2228 C CA . LEU A 1 299 ? 19.592 0.707 -13.198 1.00 81.38 299 LEU A CA 1
ATOM 2229 C C . LEU A 1 299 ? 21.102 0.509 -13.405 1.00 81.38 299 LEU A C 1
ATOM 2231 O O . LEU A 1 299 ? 21.922 0.809 -12.540 1.00 81.38 299 LEU A O 1
ATOM 2235 N N . SER A 1 300 ? 21.496 -0.006 -14.575 1.00 78.69 300 SER A N 1
ATOM 2236 C CA . SER A 1 300 ? 22.916 -0.248 -14.888 1.00 78.69 300 SER A CA 1
ATOM 2237 C C . SER A 1 300 ? 23.741 1.043 -14.899 1.00 78.69 300 SER A C 1
ATOM 2239 O O . SER A 1 300 ? 24.946 0.988 -14.652 1.00 78.69 300 SER A O 1
ATOM 2241 N N . GLN A 1 301 ? 23.078 2.176 -15.150 1.00 71.75 301 GLN A N 1
ATOM 2242 C CA . GLN A 1 301 ? 23.678 3.501 -15.234 1.00 71.75 301 GLN A CA 1
ATOM 2243 C C . GLN A 1 301 ? 23.871 4.242 -13.905 1.00 71.75 301 GLN A C 1
ATOM 2245 O O . GLN A 1 301 ? 24.727 5.119 -13.843 1.00 71.75 301 GLN A O 1
ATOM 2250 N N . ASP A 1 302 ? 23.141 3.885 -12.847 1.00 71.12 302 ASP A N 1
ATOM 2251 C CA . ASP A 1 302 ? 23.202 4.629 -11.587 1.00 71.12 302 ASP A CA 1
ATOM 2252 C C . ASP A 1 302 ? 24.211 3.991 -10.617 1.00 71.12 302 ASP A C 1
ATOM 2254 O O . ASP A 1 302 ? 24.180 2.783 -10.357 1.00 71.12 302 ASP A O 1
ATOM 2258 N N . LYS A 1 303 ? 25.125 4.817 -10.090 1.00 59.31 303 LYS A N 1
ATOM 2259 C CA . LYS A 1 303 ? 26.165 4.404 -9.131 1.00 59.31 303 LYS A CA 1
ATOM 2260 C C . LYS A 1 303 ? 25.639 4.302 -7.689 1.00 59.31 303 LYS A C 1
ATOM 2262 O O . LYS A 1 303 ? 26.165 3.510 -6.919 1.00 59.31 303 LYS A O 1
ATOM 2267 N N . GLU A 1 304 ? 24.566 5.022 -7.353 1.00 57.50 304 GLU A N 1
ATOM 2268 C CA . GLU A 1 304 ? 24.016 5.162 -5.988 1.00 57.50 304 GLU A CA 1
ATOM 2269 C C . GLU A 1 304 ? 22.760 4.307 -5.725 1.00 57.50 304 GLU A C 1
ATOM 2271 O O . GLU A 1 304 ? 21.815 4.742 -5.081 1.00 57.50 304 GLU A O 1
ATOM 2276 N N . ALA A 1 305 ? 22.707 3.077 -6.245 1.00 61.56 305 ALA A N 1
ATOM 2277 C CA . ALA A 1 305 ? 21.592 2.141 -6.005 1.00 61.56 305 ALA A CA 1
ATOM 2278 C C . ALA A 1 305 ? 20.175 2.638 -6.385 1.00 61.56 305 ALA A C 1
ATOM 2280 O O . ALA A 1 305 ? 19.185 2.028 -5.981 1.00 61.56 305 ALA A O 1
ATOM 2281 N N . ALA A 1 306 ? 20.055 3.685 -7.208 1.00 66.44 306 ALA A N 1
ATOM 2282 C CA . ALA A 1 306 ? 18.757 4.190 -7.641 1.00 66.44 306 ALA A CA 1
ATOM 2283 C C . ALA A 1 306 ? 17.954 3.109 -8.393 1.00 66.44 306 ALA A C 1
ATOM 2285 O O . ALA A 1 306 ? 1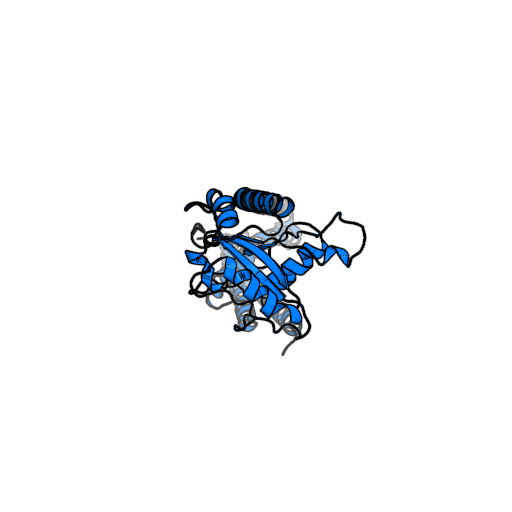8.440 2.443 -9.319 1.00 66.44 306 ALA A O 1
ATOM 2286 N N . VAL A 1 307 ? 16.707 2.928 -7.957 1.00 79.56 307 VAL A N 1
ATOM 2287 C CA . VAL A 1 307 ? 15.775 1.940 -8.501 1.00 79.56 307 VAL A CA 1
ATOM 2288 C C . VAL A 1 307 ? 14.895 2.619 -9.549 1.00 79.56 307 VAL A C 1
ATOM 2290 O O . VAL A 1 307 ? 14.303 3.668 -9.296 1.00 79.56 307 VAL A O 1
ATOM 2293 N N . GLY A 1 308 ? 14.807 2.025 -10.738 1.00 83.56 308 GLY A N 1
ATOM 2294 C CA . GLY A 1 308 ? 14.019 2.544 -11.853 1.00 83.56 308 GLY A CA 1
ATOM 2295 C C . GLY A 1 308 ? 13.038 1.529 -12.416 1.00 83.56 308 GLY A C 1
ATOM 2296 O O . GLY A 1 308 ? 13.180 0.324 -12.212 1.00 83.56 308 GLY A O 1
ATOM 2297 N N . VAL A 1 309 ? 12.051 2.033 -13.156 1.00 88.56 309 VAL A N 1
ATOM 2298 C CA . VAL A 1 309 ? 11.092 1.225 -13.912 1.00 88.56 309 VAL A CA 1
ATOM 2299 C C . VAL A 1 309 ? 11.402 1.377 -15.398 1.00 88.56 309 VAL A C 1
ATOM 2301 O O . VAL A 1 309 ? 11.828 2.429 -15.876 1.00 88.56 309 VAL A O 1
ATOM 2304 N N . VAL A 1 310 ? 11.232 0.306 -16.161 1.00 90.69 310 VAL A N 1
ATOM 2305 C CA . VAL A 1 310 ? 11.468 0.340 -17.602 1.00 90.69 310 VAL A CA 1
ATOM 2306 C C . VAL A 1 310 ? 10.241 -0.186 -18.322 1.00 90.69 310 VAL A C 1
ATOM 2308 O O . VAL A 1 310 ? 9.748 -1.263 -18.001 1.00 90.69 310 VAL A O 1
ATOM 2311 N N . ILE A 1 311 ? 9.750 0.582 -19.290 1.00 92.44 311 ILE A N 1
ATOM 2312 C CA . ILE A 1 311 ? 8.626 0.224 -20.146 1.00 92.44 311 ILE A CA 1
ATOM 2313 C C . ILE A 1 311 ? 9.186 -0.339 -21.453 1.00 92.44 311 ILE A C 1
ATOM 2315 O O . ILE A 1 311 ? 9.885 0.340 -22.207 1.00 92.44 311 ILE A O 1
ATOM 2319 N N . TYR A 1 312 ? 8.881 -1.605 -21.713 1.00 90.19 312 TYR A N 1
ATOM 2320 C CA . TYR A 1 312 ? 9.292 -2.326 -22.911 1.00 90.19 312 TYR A CA 1
ATOM 2321 C C . TYR A 1 312 ? 8.128 -2.405 -23.887 1.00 90.19 312 TYR A C 1
ATOM 2323 O O . TYR A 1 312 ? 7.051 -2.867 -23.517 1.00 90.19 312 TYR A O 1
ATOM 2331 N N . GLN A 1 313 ? 8.351 -2.017 -25.138 1.00 90.44 313 GLN A N 1
ATOM 2332 C CA . GLN A 1 313 ? 7.392 -2.183 -26.227 1.00 90.44 313 GLN A CA 1
ATOM 2333 C C . GLN A 1 313 ? 8.025 -3.052 -27.322 1.00 90.44 313 GLN A C 1
ATOM 2335 O O . GLN A 1 313 ? 9.178 -2.809 -27.662 1.00 90.44 313 GLN A O 1
ATOM 2340 N N . PRO A 1 314 ? 7.334 -4.064 -27.875 1.00 87.06 314 PRO A N 1
ATOM 2341 C CA . PRO A 1 314 ? 7.929 -4.984 -28.851 1.00 87.06 314 PRO A CA 1
ATOM 2342 C C . PRO A 1 314 ? 7.779 -4.521 -30.322 1.00 87.06 314 PRO A C 1
ATOM 2344 O O . PRO A 1 314 ? 6.690 -4.181 -30.764 1.00 87.06 314 PRO A O 1
ATOM 2347 N N . LEU A 1 315 ? 8.861 -4.563 -31.110 1.00 81.75 315 LEU A N 1
ATOM 2348 C CA . LEU A 1 315 ? 8.972 -4.260 -32.561 1.00 81.75 315 LEU A CA 1
ATOM 2349 C C . LEU A 1 315 ? 9.187 -5.499 -33.454 1.00 81.75 315 LEU A C 1
ATOM 2351 O O . LEU A 1 315 ? 10.324 -5.897 -33.687 1.00 81.75 315 LEU A O 1
ATOM 2355 N N . TYR A 1 316 ? 8.159 -6.095 -34.032 1.00 75.56 316 TYR A N 1
ATOM 2356 C CA . TYR A 1 316 ? 8.338 -7.284 -34.882 1.00 75.56 316 TYR A CA 1
ATOM 2357 C C . TYR A 1 316 ? 8.932 -6.969 -36.267 1.00 75.56 316 TYR A C 1
ATOM 2359 O O . TYR A 1 316 ? 8.712 -5.890 -36.817 1.00 75.56 316 TYR A O 1
ATOM 2367 N N . ARG A 1 317 ? 9.677 -7.917 -36.852 1.00 62.78 317 ARG A N 1
ATOM 2368 C CA . ARG A 1 317 ? 10.033 -7.875 -38.284 1.00 62.78 317 ARG A CA 1
ATOM 2369 C C . ARG A 1 317 ? 8.877 -8.455 -39.114 1.00 62.78 317 ARG A C 1
ATOM 2371 O O . ARG A 1 317 ? 8.605 -9.641 -38.986 1.00 62.78 317 ARG A O 1
ATOM 2378 N N . GLY A 1 318 ? 8.256 -7.646 -39.981 1.00 53.94 318 GLY A N 1
ATOM 2379 C CA . GLY A 1 318 ? 7.159 -8.059 -40.883 1.00 53.94 318 GLY A CA 1
ATOM 2380 C C . GLY A 1 318 ? 5.744 -7.809 -40.330 1.00 53.94 318 GLY A C 1
ATOM 2381 O O . GLY A 1 318 ? 5.592 -7.348 -39.198 1.00 53.94 318 GLY A O 1
ATOM 2382 N N . GLN A 1 319 ? 4.700 -8.079 -41.134 1.00 40.62 319 GLN A N 1
ATOM 2383 C CA . GLN A 1 319 ? 3.304 -8.070 -40.659 1.00 40.62 319 GLN A CA 1
ATOM 2384 C C . GLN A 1 319 ? 3.092 -9.189 -39.621 1.00 40.62 319 GLN A C 1
ATOM 2386 O O . GLN A 1 319 ? 3.703 -10.253 -39.746 1.00 40.62 319 GLN A O 1
ATOM 2391 N N . PRO A 1 320 ? 2.239 -8.982 -38.601 1.00 43.62 320 PRO A N 1
ATOM 2392 C CA . PRO A 1 320 ? 2.020 -9.944 -37.527 1.00 43.62 320 PRO A CA 1
ATOM 2393 C C . PRO A 1 320 ? 1.168 -11.130 -38.014 1.00 43.62 320 PRO A C 1
ATOM 2395 O O . PRO A 1 320 ? 0.013 -11.272 -37.631 1.00 43.62 320 PRO A O 1
ATOM 2398 N N . ALA A 1 321 ? 1.727 -11.990 -38.865 1.00 39.16 321 ALA A N 1
ATOM 2399 C CA . ALA A 1 321 ? 1.104 -13.250 -39.255 1.00 39.16 321 ALA A CA 1
ATOM 2400 C C . ALA A 1 321 ? 1.338 -14.311 -38.160 1.00 39.16 321 ALA A C 1
ATOM 2402 O O . ALA A 1 321 ? 2.419 -14.878 -38.023 1.00 39.16 321 ALA A O 1
ATOM 2403 N N . ASP A 1 322 ? 0.320 -14.460 -37.316 1.00 41.56 322 ASP A N 1
ATOM 2404 C CA . ASP A 1 322 ? -0.222 -15.647 -36.628 1.00 41.56 322 ASP A CA 1
ATOM 2405 C C . ASP A 1 322 ? 0.636 -16.785 -36.030 1.00 41.56 322 ASP A C 1
ATOM 2407 O O . ASP A 1 322 ? 0.083 -17.753 -35.516 1.00 41.56 322 ASP A O 1
ATOM 2411 N N . THR A 1 323 ? 1.964 -16.695 -35.957 1.00 45.22 323 THR A N 1
ATOM 2412 C CA . THR A 1 323 ? 2.770 -17.707 -35.245 1.00 45.22 323 THR A CA 1
ATOM 2413 C C . THR A 1 323 ? 3.529 -17.124 -34.056 1.00 45.22 323 THR A C 1
ATOM 2415 O O . THR A 1 323 ? 4.171 -16.071 -34.125 1.00 45.22 323 THR A O 1
ATOM 2418 N N . ARG A 1 324 ? 3.479 -17.844 -32.920 1.00 46.28 324 ARG A N 1
ATOM 2419 C CA . ARG A 1 324 ? 4.217 -17.538 -31.672 1.00 46.28 324 ARG A CA 1
ATOM 2420 C C . ARG A 1 324 ? 5.727 -17.358 -31.898 1.00 46.28 324 ARG A C 1
ATOM 2422 O O . ARG A 1 324 ? 6.397 -16.734 -31.079 1.00 46.28 324 ARG A O 1
ATOM 2429 N N . GLU A 1 325 ? 6.247 -17.882 -33.002 1.00 39.50 325 GLU A N 1
ATOM 2430 C CA . GLU A 1 325 ? 7.652 -17.833 -33.397 1.00 39.50 325 GLU A CA 1
ATOM 2431 C C . GLU A 1 325 ? 8.039 -16.493 -34.054 1.00 39.50 325 GLU A C 1
ATOM 2433 O O . GLU A 1 325 ? 9.064 -15.907 -33.697 1.00 39.50 325 GLU A O 1
ATOM 2438 N N . SER A 1 326 ? 7.160 -15.920 -34.886 1.00 39.44 326 SER A N 1
ATOM 2439 C CA . SER A 1 326 ? 7.354 -14.607 -35.529 1.00 39.44 326 SER A CA 1
ATOM 2440 C C . SER A 1 326 ? 7.308 -13.442 -34.518 1.00 39.44 326 SER A C 1
ATOM 2442 O O . SER A 1 326 ? 8.048 -12.453 -34.616 1.00 39.44 326 SER A O 1
ATOM 2444 N N . ARG A 1 327 ? 6.533 -13.622 -33.433 1.00 44.69 327 ARG A N 1
ATOM 2445 C CA . ARG A 1 327 ? 6.450 -12.694 -32.290 1.00 44.69 327 ARG A CA 1
ATOM 2446 C C . ARG A 1 327 ? 7.727 -12.639 -31.437 1.00 44.69 327 ARG A C 1
ATOM 2448 O O . ARG A 1 327 ? 7.843 -11.770 -30.594 1.00 44.69 327 ARG A O 1
ATOM 2455 N N . ARG A 1 328 ? 8.746 -13.485 -31.628 1.00 43.53 328 ARG A N 1
ATOM 2456 C CA . ARG A 1 328 ? 9.988 -13.431 -30.814 1.00 43.53 328 ARG A CA 1
ATOM 2457 C C . ARG A 1 328 ? 11.036 -12.419 -31.307 1.00 43.53 328 ARG A C 1
ATOM 2459 O O . ARG A 1 328 ? 12.173 -12.433 -30.825 1.00 43.53 328 ARG A O 1
ATOM 2466 N N . SER A 1 329 ? 10.706 -11.578 -32.290 1.00 40.66 329 SER A N 1
ATOM 2467 C CA . SER A 1 329 ? 11.685 -10.725 -32.982 1.00 40.66 329 SER A CA 1
ATOM 2468 C C . SER A 1 329 ? 11.750 -9.264 -32.509 1.00 40.66 329 SER A C 1
ATOM 2470 O O . SER A 1 329 ? 12.610 -8.534 -33.013 1.00 40.66 329 SER A O 1
ATOM 2472 N N . GLY A 1 330 ? 10.917 -8.837 -31.539 1.00 35.19 330 GLY A N 1
ATOM 2473 C CA . GLY A 1 330 ? 10.631 -7.413 -31.352 1.00 35.19 330 GLY A CA 1
ATOM 2474 C C . GLY A 1 330 ? 11.042 -6.629 -30.109 1.00 35.19 330 GLY A C 1
ATOM 2475 O O . GLY A 1 330 ? 10.923 -7.082 -28.984 1.00 35.19 330 GLY A O 1
ATOM 2476 N N . ARG A 1 331 ? 11.507 -5.401 -30.397 1.00 53.34 331 ARG A N 1
ATOM 2477 C CA . ARG A 1 331 ? 12.384 -4.448 -29.682 1.00 53.34 331 ARG A CA 1
ATOM 2478 C C . ARG A 1 331 ? 11.679 -3.124 -29.290 1.00 53.34 331 ARG A C 1
ATOM 2480 O O . ARG A 1 331 ? 10.655 -2.839 -29.868 1.00 53.34 331 ARG A O 1
ATOM 2487 N N . SER A 1 332 ? 12.298 -2.291 -28.443 1.00 40.41 332 SER A N 1
ATOM 2488 C CA . SER A 1 332 ? 12.033 -0.871 -28.049 1.00 40.41 332 SER A CA 1
ATOM 2489 C C . SER A 1 332 ? 11.832 -0.681 -26.537 1.00 40.41 332 SER A C 1
ATOM 2491 O O . SER A 1 332 ? 11.120 -1.441 -25.883 1.00 40.41 332 SER A O 1
ATOM 2493 N N . VAL A 1 333 ? 12.563 0.285 -25.969 1.00 43.72 333 VAL A N 1
ATOM 2494 C CA . VAL A 1 333 ? 12.713 0.501 -24.523 1.00 43.72 333 VAL A CA 1
ATOM 2495 C C . VAL A 1 333 ? 12.578 1.991 -24.213 1.00 43.72 333 VAL A C 1
ATOM 2497 O O . VAL A 1 333 ? 13.371 2.792 -24.705 1.00 43.72 333 VAL A O 1
ATOM 2500 N N . ALA A 1 334 ? 11.643 2.356 -23.338 1.00 37.06 334 ALA A N 1
ATOM 2501 C CA . ALA A 1 334 ? 11.662 3.636 -22.632 1.00 37.06 334 ALA A CA 1
ATOM 2502 C C . ALA A 1 334 ? 11.955 3.375 -21.156 1.00 37.06 334 ALA A C 1
ATOM 2504 O O . ALA A 1 334 ? 11.307 2.546 -20.520 1.00 37.06 334 ALA A O 1
ATOM 2505 N N . LYS A 1 335 ? 12.958 4.057 -20.599 1.00 43.34 335 LYS A N 1
ATOM 2506 C CA . LYS A 1 335 ? 13.277 3.998 -19.170 1.00 43.34 335 LYS A CA 1
ATOM 2507 C C . LYS A 1 335 ? 12.676 5.218 -18.468 1.00 43.34 335 LYS A C 1
ATOM 2509 O O . LYS A 1 335 ? 13.036 6.352 -18.783 1.00 43.34 335 LYS A O 1
ATOM 2514 N N . THR A 1 336 ? 11.836 4.972 -17.469 1.00 35.47 336 THR A N 1
ATOM 2515 C CA . THR A 1 336 ? 11.241 5.987 -16.585 1.00 35.47 336 THR A CA 1
ATOM 2516 C C . THR A 1 336 ? 11.630 5.686 -15.142 1.00 35.47 336 THR A C 1
ATOM 2518 O O . THR A 1 336 ? 11.202 4.679 -14.579 1.00 35.47 336 THR A O 1
ATOM 2521 N N . THR A 1 337 ? 12.411 6.532 -14.479 1.00 31.88 337 THR A N 1
ATOM 2522 C CA . THR A 1 337 ? 12.535 6.397 -13.018 1.00 31.88 337 THR A CA 1
ATOM 2523 C C . THR A 1 337 ? 11.293 6.937 -12.331 1.00 31.88 337 THR A C 1
ATOM 2525 O O . THR A 1 337 ? 10.825 8.021 -12.672 1.00 31.88 337 THR A O 1
ATOM 2528 N N . PRO A 1 338 ? 10.834 6.289 -11.254 1.00 30.30 338 PRO A N 1
ATOM 2529 C CA . PRO A 1 338 ? 9.982 6.935 -10.278 1.00 30.30 338 PRO A CA 1
ATOM 2530 C C . PRO A 1 338 ? 10.853 7.779 -9.325 1.00 30.30 338 PRO A C 1
ATOM 2532 O O . PRO A 1 338 ? 10.746 7.641 -8.115 1.00 30.30 338 PRO A O 1
ATOM 2535 N N . SER A 1 339 ? 11.752 8.648 -9.808 1.00 30.17 339 SER A N 1
ATOM 2536 C CA . SER A 1 339 ? 12.678 9.368 -8.903 1.00 30.17 339 SER A CA 1
ATOM 2537 C C . SER A 1 339 ? 12.041 10.549 -8.160 1.00 30.17 339 SER A C 1
ATOM 2539 O O . SER A 1 339 ? 12.733 11.283 -7.464 1.00 30.17 339 SER A O 1
ATOM 2541 N N . ARG A 1 340 ? 10.711 10.701 -8.221 1.00 29.41 340 ARG A N 1
ATOM 2542 C CA . ARG A 1 340 ? 9.929 11.536 -7.287 1.00 29.41 340 ARG A CA 1
ATOM 2543 C C . ARG A 1 340 ? 8.609 10.902 -6.832 1.00 29.41 340 ARG A C 1
ATOM 2545 O O . ARG A 1 340 ? 7.746 11.597 -6.308 1.00 29.41 340 ARG A O 1
ATOM 2552 N N . ALA A 1 341 ? 8.434 9.594 -7.014 1.00 29.17 341 ALA A N 1
ATOM 2553 C CA . ALA A 1 341 ? 7.204 8.892 -6.644 1.00 29.17 341 ALA A CA 1
ATOM 2554 C C . ALA A 1 341 ? 7.471 7.850 -5.550 1.00 29.17 341 ALA A C 1
ATOM 2556 O O . ALA A 1 341 ? 7.173 6.679 -5.722 1.00 29.17 341 ALA A O 1
ATOM 2557 N N . CYS A 1 342 ? 8.104 8.288 -4.458 1.00 27.64 342 CYS A N 1
ATOM 2558 C CA . CYS A 1 342 ? 8.000 7.678 -3.127 1.00 27.64 342 CYS A CA 1
ATOM 2559 C C . CYS A 1 342 ? 8.653 8.589 -2.067 1.00 27.64 342 CYS A C 1
ATOM 2561 O O . CYS A 1 342 ? 9.483 8.167 -1.275 1.00 27.64 342 CYS A O 1
ATOM 2563 N N . SER A 1 343 ? 8.266 9.868 -2.037 1.00 25.66 343 SER A N 1
ATOM 2564 C CA . SER A 1 343 ? 8.304 10.667 -0.801 1.00 25.66 343 SER A CA 1
ATOM 2565 C C . SER A 1 343 ? 6.879 10.922 -0.299 1.00 25.66 343 SER A C 1
ATOM 2567 O O . SER A 1 343 ? 6.572 11.992 0.213 1.00 25.66 343 SER A O 1
ATOM 2569 N N . LEU A 1 344 ? 5.997 9.927 -0.441 1.00 27.59 344 LEU A N 1
ATOM 2570 C CA . LEU A 1 344 ? 4.683 9.897 0.215 1.00 27.59 344 LEU A CA 1
ATOM 2571 C C . LEU A 1 344 ? 4.785 9.531 1.713 1.00 27.59 344 LEU A C 1
ATOM 2573 O O . LEU A 1 344 ? 3.772 9.322 2.363 1.00 27.59 344 LEU A O 1
ATOM 2577 N N . GLY A 1 345 ? 6.001 9.481 2.277 1.00 24.88 345 GLY A N 1
ATOM 2578 C CA . GLY A 1 345 ? 6.249 9.252 3.705 1.00 24.88 345 GLY A CA 1
ATOM 2579 C C . GLY A 1 345 ? 6.586 10.501 4.533 1.00 24.88 345 GLY A C 1
ATOM 2580 O O . GLY A 1 345 ? 6.763 10.373 5.738 1.00 24.88 345 GLY A O 1
ATOM 2581 N N . ALA A 1 346 ? 6.703 11.696 3.935 1.00 25.22 346 ALA A N 1
ATOM 2582 C CA . ALA A 1 346 ? 7.163 12.901 4.651 1.00 25.22 346 ALA A CA 1
ATOM 2583 C C . ALA A 1 346 ? 6.063 13.936 4.966 1.00 25.22 346 ALA A C 1
ATOM 2585 O O . ALA A 1 346 ? 6.345 14.944 5.605 1.00 25.22 346 ALA A O 1
ATOM 2586 N N . ALA A 1 347 ? 4.815 13.692 4.560 1.00 25.73 347 ALA A N 1
ATOM 2587 C CA . ALA A 1 347 ? 3.686 14.579 4.840 1.00 25.73 347 ALA A CA 1
ATOM 2588 C C . ALA A 1 347 ? 2.452 13.780 5.278 1.00 25.73 347 ALA A C 1
ATOM 2590 O O . ALA A 1 347 ? 1.367 13.926 4.724 1.00 25.73 347 ALA A O 1
ATOM 2591 N N . TRP A 1 348 ? 2.620 12.911 6.277 1.00 22.38 348 TRP A N 1
ATOM 2592 C CA . TRP A 1 348 ? 1.477 12.525 7.099 1.00 22.38 348 TRP A CA 1
ATOM 2593 C C . TRP A 1 348 ? 1.208 13.674 8.076 1.00 22.38 348 TRP A C 1
ATOM 2595 O O . TRP A 1 348 ? 2.132 14.064 8.799 1.00 22.38 348 TRP A O 1
ATOM 2605 N N . PRO A 1 349 ? -0.014 14.235 8.131 1.00 25.83 349 PRO A N 1
ATOM 2606 C CA . PRO A 1 349 ? -0.394 15.080 9.246 1.00 25.83 349 PRO A CA 1
ATOM 2607 C C . PRO A 1 349 ? -0.202 14.253 10.515 1.00 25.83 349 PRO A C 1
ATOM 2609 O O . PRO A 1 349 ? -0.817 13.199 10.674 1.00 25.83 349 PRO A O 1
ATOM 2612 N N . ARG A 1 350 ? 0.669 14.712 11.418 1.00 26.58 350 ARG A N 1
ATOM 2613 C CA . ARG A 1 350 ? 0.674 14.246 12.805 1.00 26.58 350 ARG A CA 1
ATOM 2614 C C . ARG A 1 350 ? -0.626 14.728 13.448 1.00 26.58 350 ARG A C 1
ATOM 2616 O O . ARG A 1 350 ? -0.639 15.735 14.141 1.00 26.58 350 ARG A O 1
ATOM 2623 N N . TYR A 1 351 ? -1.717 14.034 13.159 1.00 27.02 351 TYR A N 1
ATOM 2624 C CA . TYR A 1 351 ? -2.978 14.145 13.868 1.00 27.02 351 TYR A CA 1
ATOM 2625 C C . TYR A 1 351 ? -3.394 12.748 14.304 1.00 27.02 351 TYR A C 1
ATOM 2627 O O . TYR A 1 351 ? -4.071 12.017 13.593 1.00 27.02 351 TYR A O 1
ATOM 2635 N N . SER A 1 352 ? -2.955 12.405 15.506 1.00 26.72 352 SER A N 1
ATOM 2636 C CA . SER A 1 352 ? -3.634 11.481 16.404 1.00 26.72 352 SER A CA 1
ATOM 2637 C C . SER A 1 352 ? -3.094 11.791 17.795 1.00 26.72 352 SER A C 1
ATOM 2639 O O . SER A 1 352 ? -1.891 11.634 18.030 1.00 26.72 352 SER A O 1
ATOM 2641 N N . GLY A 1 353 ? -3.966 12.363 18.628 1.00 31.52 353 GLY A N 1
ATOM 2642 C CA . GLY A 1 353 ? -3.721 12.590 20.051 1.00 31.52 353 GLY A CA 1
ATOM 2643 C C . GLY A 1 353 ? -3.764 11.314 20.874 1.00 31.52 353 GLY A C 1
ATOM 2644 O O . GLY A 1 353 ? -3.870 10.218 20.276 1.00 31.52 353 GLY A O 1
#

Sequence (353 aa):
MMSEQDGVLPLALGIGLGAATQAVAGTLLMRRWCGRPLLLASPREIAGYLFAAALAGLISPSCATLLLKAFGVISTPQMGLVWTIWWTGDLMGVLIATPITLALIGQPRSAWGARRFSVGLPMLLTTLLVGLGVAVTMEWDRQRNRADFTRDASSAAQDLAGRLREPLLALEGVHGLIKVKPRPTRDEFARATRGFLTQDSPLIALGLTLRVARADVDRFNAAAAADAFPGGYQARDRLRAGDLRPPADEDMMAIRLIEPLSRNASALGVNVRTIPGARAAIEKATSLGRPVASAAFQLSQDKEAAVGVVIYQPLYRGQPADTRESRRSGRSVAKTTPSRACSLGAAWPRYSG